Protein AF-A0A7S0Z4I0-F1 (afdb_monomer)

Sequence (315 aa):
AALRAAGGVLHAVDRVLDQRNRSAFVCARPPGHHAGVSGATEGAPSSGFSILNNAMIGALHAIEQKNVHRVAVVDFDVHHGNGTEEIARHWLQQKRTKDDFHRHTSPDLFFTSIHLADDGTSSGINFYPGTGVQDDMMNNIVNVVVPPMWISKGASATANEDMGERVRKKAKRFGEDNQPAPAAAAVKNQTDAPDANFKGGRLEWMKSFRERLIPSLRAFGPELIIVSAGFDAASGDIGNIGVDAKRGVRLQGVNLRPEDFESMTKQIVDVANACDGRVVSVLEGGYGVLKDAELNLGRENFARCVQAHVKALCM

pLDDT: mean 84.59, std 19.35, range [32.25, 98.94]

Secondary structure (DSSP, 8-state):
-HHHHHHHHHHHHHHHHTTS-SEEEE--SS--TT-BTTBSPTT-SS-TT-SS-HHHHHHHHHHTSTT---EEEEE-SSS--HHHHHHHHHHHHS---HHHHHH-SS-SEEEEEEEE-EESTTTS-EESS----S-BGGGTEEEEEE--TTSBBTB---TTHHHHHHHTTTTT---S--PPPPP-----B---S-GGGBS-SHHHHHHHIIIIIHHHHHHH--SEEEEEE--TTBTTBGGGEEEETTTTEEEES--B-HHHHHHHHHHHHHHHHHTT-EEEEEE-----EE-STT--EE-HHHHHHHHHHHHHHT-

Solvent-accessible surface 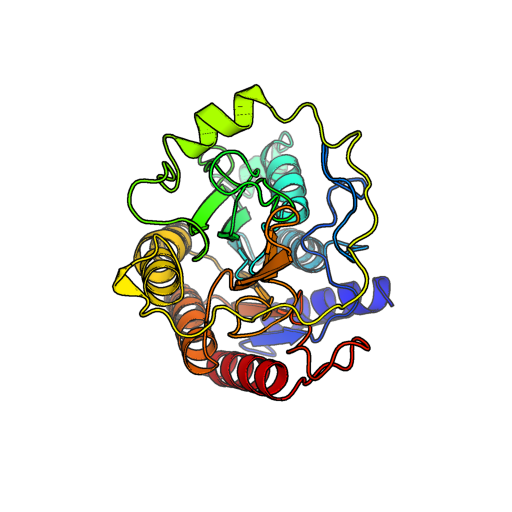area (backbone atoms only — not comparable to full-atom values): 16667 Å² total; per-residue (Å²): 95,50,70,57,25,36,49,47,32,44,52,43,48,54,35,34,73,71,63,76,30,68,45,43,76,36,90,32,51,53,25,11,45,30,11,22,87,86,35,52,39,91,78,43,95,54,21,83,79,19,73,48,32,32,62,55,54,30,45,54,59,46,56,74,36,95,90,43,66,30,36,31,40,43,30,55,18,38,45,43,40,55,5,44,50,49,40,48,45,54,60,67,67,51,84,71,49,76,71,48,49,74,75,43,94,59,82,43,60,36,41,35,33,39,18,42,48,33,76,21,84,74,68,64,28,73,38,65,75,46,53,57,47,53,61,41,72,93,56,41,28,45,42,47,46,35,43,34,34,71,37,47,74,85,55,85,78,51,78,43,73,62,46,42,63,56,51,69,77,55,74,85,60,88,74,86,83,86,69,78,80,75,77,77,61,91,52,58,74,68,78,80,73,68,67,90,58,31,63,21,24,44,67,51,44,57,46,47,45,62,71,48,52,49,53,54,53,52,72,68,52,30,48,33,38,34,29,40,43,18,46,11,33,26,56,63,16,58,72,30,51,42,58,36,77,90,77,54,33,48,31,54,25,38,50,34,49,36,68,50,40,21,52,54,36,37,54,52,48,51,44,22,58,78,47,75,23,29,42,41,36,34,36,43,55,54,69,15,24,69,75,54,82,83,72,45,61,45,46,65,67,40,53,47,27,54,50,30,28,56,57,28,62,72,110

InterPro domains:
  IPR000286 Histone deacetylase HDAC [PR01270] (36-59)
  IPR000286 Histone deacetylase HDAC [PR01270] (70-85)
  IPR000782 FAS1 domain [PS50213] (1-17)
  IPR023696 Ureohydrolase domain superfamily [SSF52768] (1-148)
  IPR023696 Ureohydrolase domain superfamily [SSF52768] (203-313)
  IPR023801 Histone deacetylase domain [PF00850] (1-289)
  IPR037138 Histone deacetylase domain superfamily [G3DSA:3.40.800.20] (1-315)

Organism: NCBI:txid1486918

Nearest PDB structures (foldseek):
  5zmp-assembly1_A  TM=8.816E-01  e=1.411E-16  Picosynechococcus sp. PCC 73109
  5g0i-assembly1_A  TM=8.282E-01  e=1.184E-13  Danio rerio
  8szt-assembly1_C-2  TM=8.273E-01  e=1.420E-13  Acinetobacter baumannii
  6uim-assembly1_A  TM=7.808E-01  e=1.420E-13  Danio rerio
  6wdy-assembly1_A  TM=8.220E-01  e=1.053E-11  Danio rerio

Foldseek 3Di:
DQVVLLVQLQVQLVCCVVVVDQEAERAGPPAALQQAPPAHDPLFPHSQSHDHRSLVSNLVSNCPDLRFQAEEEEEEAQAHSVRNVNNLQVVQPPDQDPVSVVSDPDDRYAYEYEYEADCCPQQVWHQPPNDLQEADVVSNYYYQYFYFQSHFDPRDDDRRDVSVVVCVVPSPDPDDPPDPLDQDDPADEPPPDDSVGGRGADVRSLCSLVPPVLVSLLVSLGQEYEYADAPCLAAQRPSQWTAPSVVRHIYGGYHDALQSLLVSLLSVVVSCVVSVHGYYYRYHHQQAHDPDSPRDHDCPRVVSNVVSNVVSNVD

Mean predicted aligned error: 7.84 Å

Structure (mmCIF, N/CA/C/O backbone):
data_AF-A0A7S0Z4I0-F1
#
_entry.id   AF-A0A7S0Z4I0-F1
#
loop_
_atom_site.group_PDB
_atom_site.id
_atom_site.type_symbol
_atom_site.label_atom_id
_atom_site.label_alt_id
_atom_site.label_comp_id
_atom_site.label_asym_id
_atom_site.label_entity_id
_atom_site.label_seq_id
_atom_site.pdbx_PDB_ins_code
_atom_site.Cartn_x
_atom_site.Cartn_y
_atom_site.Cartn_z
_atom_site.occupancy
_atom_site.B_iso_or_equiv
_atom_site.auth_seq_id
_atom_site.auth_comp_id
_atom_site.auth_asym_id
_atom_site.auth_atom_id
_atom_site.pdbx_PDB_model_num
ATOM 1 N N . ALA A 1 1 ? -11.905 14.237 -10.279 1.00 95.81 1 ALA A N 1
ATOM 2 C CA . ALA A 1 1 ? -11.522 12.814 -10.150 1.00 95.81 1 ALA A CA 1
ATOM 3 C C . ALA A 1 1 ? -11.041 12.498 -8.734 1.00 95.81 1 ALA A C 1
ATOM 5 O O . ALA A 1 1 ? -11.735 11.746 -8.071 1.00 95.81 1 ALA A O 1
ATOM 6 N N . ALA A 1 2 ? -9.970 13.133 -8.234 1.00 97.75 2 ALA A N 1
ATOM 7 C CA . ALA A 1 2 ? -9.417 12.891 -6.888 1.00 97.75 2 ALA A CA 1
ATOM 8 C C . ALA A 1 2 ? -10.461 12.892 -5.751 1.00 97.75 2 ALA A C 1
ATOM 10 O O . ALA A 1 2 ? -10.557 11.919 -5.019 1.00 97.75 2 ALA A O 1
ATOM 11 N N . LEU A 1 3 ? -11.337 13.903 -5.675 1.00 98.38 3 LEU A N 1
ATOM 12 C CA . LEU A 1 3 ? -12.413 13.927 -4.668 1.00 98.38 3 LEU A CA 1
ATOM 13 C C . LEU A 1 3 ? -13.391 12.741 -4.771 1.00 98.38 3 LEU A C 1
ATOM 15 O O . LEU A 1 3 ? -13.923 12.299 -3.761 1.00 98.38 3 LEU A O 1
ATOM 19 N N . ARG A 1 4 ? -13.631 12.205 -5.976 1.00 98.50 4 ARG A N 1
ATOM 20 C CA . ARG A 1 4 ? -14.476 11.011 -6.158 1.00 98.50 4 ARG A CA 1
ATOM 21 C C . ARG A 1 4 ? -13.747 9.731 -5.752 1.00 98.50 4 ARG A C 1
ATOM 23 O O . ARG A 1 4 ? -14.398 8.833 -5.241 1.00 98.50 4 ARG A O 1
ATOM 30 N N . ALA A 1 5 ? -12.433 9.657 -5.973 1.00 98.62 5 ALA A N 1
ATOM 31 C CA . ALA A 1 5 ? -11.605 8.551 -5.498 1.00 98.62 5 ALA A CA 1
ATOM 32 C C . ALA A 1 5 ? -11.650 8.484 -3.963 1.00 98.62 5 ALA A C 1
ATOM 34 O O . ALA A 1 5 ? -12.096 7.479 -3.415 1.00 98.62 5 ALA A O 1
ATOM 35 N N . ALA A 1 6 ? -11.348 9.601 -3.294 1.00 98.62 6 ALA A N 1
ATOM 36 C CA . ALA A 1 6 ? -11.448 9.727 -1.843 1.00 98.62 6 ALA A CA 1
ATOM 37 C C . ALA A 1 6 ? -12.875 9.451 -1.330 1.00 98.62 6 ALA A C 1
ATOM 39 O O . ALA A 1 6 ? -13.061 8.649 -0.421 1.00 98.62 6 ALA A O 1
ATOM 40 N N . GLY A 1 7 ? -13.902 10.035 -1.960 1.00 98.75 7 GLY A N 1
ATOM 41 C CA . GLY A 1 7 ? -15.302 9.793 -1.592 1.00 98.75 7 GLY A CA 1
ATOM 42 C C . GLY A 1 7 ? -15.742 8.332 -1.746 1.00 98.75 7 GLY A C 1
ATOM 43 O O . GLY A 1 7 ? -16.545 7.848 -0.952 1.00 98.75 7 GLY A O 1
ATOM 44 N N . GLY A 1 8 ? -15.194 7.606 -2.726 1.00 98.81 8 GLY A N 1
ATOM 45 C CA . GLY A 1 8 ? -15.406 6.166 -2.874 1.00 98.81 8 GLY A CA 1
ATOM 46 C C . GLY A 1 8 ? -14.822 5.365 -1.709 1.00 98.81 8 GLY A C 1
ATOM 47 O O . GLY A 1 8 ? -15.464 4.427 -1.242 1.00 98.81 8 GLY A O 1
ATOM 48 N N . VAL A 1 9 ? -13.653 5.769 -1.200 1.00 98.81 9 VAL A N 1
ATOM 49 C CA . VAL A 1 9 ? -13.046 5.160 -0.006 1.00 98.81 9 VAL A CA 1
ATOM 50 C C . VAL A 1 9 ? -13.865 5.457 1.244 1.00 98.81 9 VAL A C 1
ATOM 52 O O . VAL A 1 9 ? -14.180 4.521 1.972 1.00 98.81 9 VAL A O 1
ATOM 55 N N . LEU A 1 10 ? -14.287 6.708 1.459 1.00 98.75 10 LEU A N 1
ATOM 56 C CA . LEU A 1 10 ? -15.164 7.068 2.583 1.00 98.75 10 LEU A CA 1
ATOM 57 C C . LEU A 1 10 ? -16.442 6.220 2.584 1.00 98.75 10 LEU A C 1
ATOM 59 O O . LEU A 1 10 ? -16.788 5.600 3.586 1.00 98.75 10 LEU A O 1
ATOM 63 N N . HIS A 1 11 ? -17.093 6.105 1.422 1.00 98.69 11 HIS A N 1
ATOM 64 C CA . HIS A 1 11 ? -18.278 5.267 1.279 1.00 98.69 11 HIS A CA 1
ATOM 65 C C . HIS A 1 11 ? -17.990 3.791 1.583 1.00 98.69 11 HIS A C 1
ATOM 67 O O . HIS A 1 11 ? -18.787 3.139 2.253 1.00 98.69 11 HIS A O 1
ATOM 73 N N . ALA A 1 12 ? -16.869 3.248 1.103 1.00 98.62 12 ALA A N 1
ATOM 74 C CA . ALA A 1 12 ? -16.482 1.867 1.373 1.00 98.62 12 ALA A CA 1
ATOM 75 C C . ALA A 1 12 ? -16.239 1.617 2.868 1.00 98.62 12 ALA A C 1
ATOM 77 O O . ALA A 1 12 ? -16.719 0.610 3.391 1.00 98.62 12 ALA A O 1
ATOM 78 N N . VAL A 1 13 ? -15.567 2.547 3.555 1.00 98.50 13 VAL A N 1
ATOM 79 C CA . VAL A 1 13 ? -15.355 2.506 5.009 1.00 98.50 13 VAL A CA 1
ATOM 80 C C . VAL A 1 13 ? -16.696 2.485 5.741 1.00 98.50 13 VAL A C 1
ATOM 82 O O . VAL A 1 13 ? -16.956 1.542 6.486 1.00 98.50 13 VAL A O 1
ATOM 85 N N . ASP A 1 14 ? -17.604 3.420 5.452 1.00 97.69 14 ASP A N 1
ATOM 86 C CA . ASP A 1 14 ? -18.943 3.434 6.063 1.00 97.69 14 ASP A CA 1
ATOM 87 C C . ASP A 1 14 ? -19.687 2.110 5.840 1.00 97.69 14 ASP A C 1
ATOM 89 O O . ASP A 1 14 ? -20.400 1.610 6.711 1.00 97.69 14 ASP A O 1
ATOM 93 N N . ARG A 1 15 ? -19.542 1.510 4.651 1.00 97.88 15 ARG A N 1
ATOM 94 C CA . ARG A 1 15 ? -20.215 0.252 4.310 1.00 97.88 15 ARG A CA 1
ATOM 95 C C . ARG A 1 15 ? -19.698 -0.942 5.088 1.00 97.88 15 ARG A C 1
ATOM 97 O O . ARG A 1 15 ? -20.527 -1.757 5.509 1.00 97.88 15 ARG A O 1
ATOM 104 N N . VAL A 1 16 ? -18.390 -1.035 5.303 1.00 97.12 16 VAL A N 1
ATOM 105 C CA . VAL A 1 16 ? -17.826 -2.131 6.092 1.00 97.12 16 VAL A CA 1
ATOM 106 C C . VAL A 1 16 ? -18.037 -1.939 7.595 1.00 97.12 16 VAL A C 1
ATOM 108 O O . VAL A 1 16 ? -18.323 -2.916 8.287 1.00 97.12 16 VAL A O 1
ATOM 111 N N . LEU A 1 17 ? -17.982 -0.698 8.095 1.00 95.44 17 LEU A N 1
ATOM 112 C CA . LEU A 1 17 ? -18.181 -0.397 9.517 1.00 95.44 17 LEU A CA 1
ATOM 113 C C . LEU A 1 17 ? -19.644 -0.539 9.954 1.00 95.44 17 LEU A C 1
ATOM 115 O O . LEU A 1 17 ? -19.905 -1.074 11.029 1.00 95.44 17 LEU A O 1
ATOM 119 N N . ASP A 1 18 ? -20.599 -0.189 9.087 1.00 95.12 18 ASP A N 1
ATOM 120 C CA . ASP A 1 18 ? -22.029 -0.482 9.287 1.00 95.12 18 ASP A CA 1
ATOM 121 C C . ASP A 1 18 ? -22.371 -1.973 9.083 1.00 95.12 18 ASP A C 1
ATOM 123 O O . ASP A 1 18 ? -23.546 -2.341 9.044 1.00 95.12 18 ASP A O 1
ATOM 127 N N . GLN A 1 19 ? -21.372 -2.837 8.870 1.00 93.00 19 GLN A N 1
ATOM 128 C CA . GLN A 1 19 ? -21.538 -4.276 8.644 1.00 93.00 19 GLN A CA 1
ATOM 129 C C . GLN A 1 19 ? -22.428 -4.632 7.439 1.00 93.00 19 GLN A C 1
ATOM 131 O O . GLN A 1 19 ? -22.948 -5.744 7.350 1.00 93.00 19 GLN A O 1
ATOM 136 N N . ARG A 1 20 ? -22.587 -3.718 6.471 1.00 96.00 20 ARG A N 1
ATOM 137 C CA . ARG A 1 20 ? -23.317 -4.009 5.220 1.00 96.00 20 ARG A CA 1
ATOM 138 C C . ARG A 1 20 ? -22.465 -4.813 4.242 1.00 96.00 20 ARG A C 1
ATOM 140 O O . ARG A 1 20 ? -23.003 -5.482 3.365 1.00 96.00 20 ARG A O 1
ATOM 147 N N . ASN A 1 21 ? -21.145 -4.762 4.408 1.00 96.00 21 ASN A N 1
ATOM 148 C CA . ASN A 1 21 ? -20.170 -5.516 3.635 1.00 96.00 21 ASN A CA 1
ATOM 149 C C . ASN A 1 21 ? -19.059 -6.038 4.559 1.00 96.00 21 ASN A C 1
ATOM 151 O O . ASN A 1 21 ? -18.668 -5.363 5.508 1.00 96.00 21 ASN A O 1
ATOM 155 N N . ARG A 1 22 ? -18.524 -7.233 4.274 1.00 93.88 22 ARG A N 1
ATOM 156 C CA . ARG A 1 22 ? -17.342 -7.766 4.980 1.00 93.88 22 ARG A CA 1
ATOM 157 C C . ARG A 1 22 ? -16.061 -7.062 4.530 1.00 93.88 22 ARG A C 1
ATOM 159 O O . ARG A 1 22 ? -15.198 -6.750 5.347 1.00 93.88 22 ARG A O 1
ATOM 166 N N . SER A 1 23 ? -15.970 -6.819 3.228 1.00 97.75 23 SER A N 1
ATOM 167 C CA . SER A 1 23 ? -14.849 -6.171 2.565 1.00 97.75 23 SER A CA 1
ATOM 168 C C . SER A 1 23 ? -15.331 -5.314 1.391 1.00 97.75 23 SER A C 1
ATOM 170 O O . SER A 1 23 ? -16.465 -5.462 0.923 1.00 97.75 23 SER A O 1
ATOM 172 N N . ALA A 1 24 ? -14.479 -4.408 0.917 1.00 98.44 24 ALA A N 1
ATOM 173 C CA . ALA A 1 24 ? -14.729 -3.595 -0.269 1.00 98.44 24 ALA A CA 1
ATOM 174 C C . ALA A 1 24 ? -13.443 -3.402 -1.082 1.00 98.44 24 ALA A C 1
ATOM 176 O O . ALA A 1 24 ? -12.363 -3.280 -0.512 1.00 98.44 24 ALA A O 1
ATOM 177 N N . PHE A 1 25 ? -13.568 -3.331 -2.409 1.00 98.69 25 PHE A N 1
ATOM 178 C CA . PHE A 1 25 ? -12.494 -2.909 -3.310 1.00 98.69 25 PHE A CA 1
ATOM 179 C C . PHE A 1 25 ? -12.911 -1.626 -4.027 1.00 98.69 25 PHE A C 1
ATOM 181 O O . PHE A 1 25 ? -13.929 -1.592 -4.721 1.00 98.69 25 PHE A O 1
ATOM 188 N N . VAL A 1 26 ? -12.120 -0.570 -3.865 1.00 98.75 26 VAL A N 1
ATOM 189 C CA . VAL A 1 26 ? -12.335 0.731 -4.490 1.00 98.75 26 VAL A CA 1
ATOM 190 C C . VAL A 1 26 ? -11.346 0.875 -5.638 1.00 98.75 26 VAL A C 1
ATOM 192 O O . VAL A 1 26 ? -10.152 1.075 -5.430 1.00 98.75 26 VAL A O 1
ATOM 195 N N . CYS A 1 27 ? -11.853 0.810 -6.870 1.00 97.62 27 CYS A N 1
ATOM 196 C CA . CYS A 1 27 ? -11.078 1.079 -8.082 1.00 97.62 27 CYS A CA 1
ATOM 197 C C . CYS A 1 27 ? -10.832 2.596 -8.229 1.00 97.62 27 CYS A C 1
ATOM 199 O O . CYS A 1 27 ? -11.443 3.281 -9.053 1.00 97.62 27 CYS A O 1
ATOM 201 N N . ALA A 1 28 ? -10.000 3.139 -7.340 1.00 97.00 28 ALA A N 1
ATOM 202 C CA . ALA A 1 28 ? -9.692 4.554 -7.216 1.00 97.00 28 ALA A CA 1
ATOM 203 C C . ALA A 1 28 ? -8.691 5.007 -8.287 1.00 97.00 28 ALA A C 1
ATOM 205 O O . ALA A 1 28 ? -7.672 4.366 -8.514 1.00 97.00 28 ALA A O 1
ATOM 206 N N . ARG A 1 29 ? -8.974 6.141 -8.942 1.00 97.62 29 ARG A N 1
ATOM 207 C CA . ARG A 1 29 ? -8.003 6.899 -9.750 1.00 97.62 29 ARG A CA 1
ATOM 208 C C . ARG A 1 29 ? -8.297 8.403 -9.650 1.00 97.62 29 ARG A C 1
ATOM 210 O O . ARG A 1 29 ? -9.463 8.792 -9.802 1.00 97.62 29 ARG A O 1
ATOM 217 N N . PRO A 1 30 ? -7.289 9.281 -9.481 1.00 98.12 30 PRO A N 1
ATOM 218 C CA . PRO A 1 30 ? -5.851 8.996 -9.319 1.00 98.12 30 PRO A CA 1
ATOM 219 C C . PRO A 1 30 ? -5.509 8.225 -8.023 1.00 98.12 30 PRO A C 1
ATOM 221 O O . PRO A 1 30 ? -6.359 8.203 -7.125 1.00 98.12 30 PRO A O 1
ATOM 224 N N . PRO A 1 31 ? -4.308 7.606 -7.945 1.00 98.44 31 PRO A N 1
ATOM 225 C CA . PRO A 1 31 ? -3.788 6.967 -6.728 1.00 98.44 31 PRO A CA 1
ATOM 226 C C . PRO A 1 31 ? -3.534 8.001 -5.615 1.00 98.44 31 PRO A C 1
ATOM 228 O O . PRO A 1 31 ? -3.794 9.200 -5.798 1.00 98.44 31 PRO A O 1
ATOM 231 N N . GLY A 1 32 ? -3.072 7.546 -4.451 1.00 98.38 32 GLY A N 1
ATOM 232 C CA . GLY A 1 32 ? -2.925 8.373 -3.261 1.00 98.38 32 GLY A CA 1
ATOM 233 C C . GLY A 1 32 ? -1.679 8.167 -2.404 1.00 98.38 32 GLY A C 1
ATOM 234 O O . GLY A 1 32 ? -1.291 9.125 -1.735 1.00 98.38 32 GLY A O 1
ATOM 235 N N . HIS A 1 33 ? -1.041 6.996 -2.393 1.00 98.62 33 HIS A N 1
ATOM 236 C CA . HIS A 1 33 ? -0.069 6.655 -1.336 1.00 98.62 33 HIS A CA 1
ATOM 237 C C . HIS A 1 33 ? 1.225 7.509 -1.303 1.00 98.62 33 HIS A C 1
ATOM 239 O O . HIS A 1 33 ? 1.932 7.539 -0.294 1.00 98.62 33 HIS A O 1
ATOM 245 N N . HIS A 1 34 ? 1.500 8.282 -2.358 1.00 98.44 34 HIS A N 1
ATOM 246 C CA . HIS A 1 34 ? 2.619 9.231 -2.431 1.00 98.44 34 HIS A CA 1
ATOM 247 C C . HIS A 1 34 ? 2.242 10.678 -2.060 1.00 98.44 34 HIS A C 1
ATOM 249 O O . HIS A 1 34 ? 3.118 11.540 -1.961 1.00 98.44 34 HIS A O 1
ATOM 255 N N . ALA A 1 35 ? 0.951 10.980 -1.879 1.00 98.38 35 ALA A N 1
ATOM 256 C CA . ALA A 1 35 ? 0.504 12.288 -1.411 1.00 98.38 35 ALA A CA 1
ATOM 257 C C . ALA A 1 35 ? 0.690 12.372 0.112 1.00 98.38 35 ALA A C 1
ATOM 259 O O . ALA A 1 35 ? 0.068 11.624 0.865 1.00 98.38 35 ALA A O 1
ATOM 260 N N . GLY A 1 36 ? 1.585 13.254 0.543 1.00 97.50 36 GLY A N 1
ATOM 261 C CA . GLY A 1 36 ? 1.854 13.591 1.934 1.00 97.50 36 GLY A CA 1
ATOM 262 C C . GLY A 1 36 ? 0.916 14.666 2.483 1.00 97.50 36 GLY A C 1
ATOM 263 O O . GLY A 1 36 ? -0.073 15.043 1.849 1.00 97.50 36 GLY A O 1
ATOM 264 N N . VAL A 1 37 ? 1.245 15.200 3.661 1.00 95.44 37 VAL A N 1
ATOM 265 C CA . VAL A 1 37 ? 0.387 16.136 4.418 1.00 95.44 37 VAL A CA 1
ATOM 266 C C . VAL A 1 37 ? 0.102 17.416 3.625 1.00 95.44 37 VAL A C 1
ATOM 268 O O . VAL A 1 37 ? -0.993 17.969 3.696 1.00 95.44 37 VAL A O 1
ATOM 271 N N . SER A 1 38 ? 1.091 17.893 2.865 1.00 94.38 38 SER A N 1
ATOM 272 C CA . SER A 1 38 ? 1.015 19.136 2.080 1.00 94.38 38 SER A CA 1
ATOM 273 C C . SER A 1 38 ? 1.348 18.935 0.594 1.00 94.38 38 SER A C 1
ATOM 275 O O . SER A 1 38 ? 1.777 19.874 -0.075 1.00 94.38 38 SER A O 1
ATOM 277 N N . GLY A 1 39 ? 1.149 17.724 0.058 1.00 93.44 39 GLY A N 1
ATOM 278 C CA . GLY A 1 39 ? 1.451 17.392 -1.340 1.00 93.44 39 GLY A CA 1
ATOM 279 C C . GLY A 1 39 ? 2.633 16.433 -1.480 1.00 93.44 39 GLY A C 1
ATOM 280 O O . GLY A 1 39 ? 2.573 15.316 -0.982 1.00 93.44 39 GLY A O 1
ATOM 281 N N . ALA A 1 40 ? 3.685 16.808 -2.212 1.00 94.06 40 ALA A N 1
ATOM 282 C CA . ALA A 1 40 ? 4.894 15.982 -2.297 1.00 94.06 40 ALA A CA 1
ATOM 283 C C . ALA A 1 40 ? 5.639 15.996 -0.954 1.00 94.06 40 ALA A C 1
ATOM 285 O O . ALA A 1 40 ? 5.784 17.058 -0.349 1.00 94.06 40 ALA A O 1
ATOM 286 N N . THR A 1 41 ? 6.107 14.833 -0.499 1.00 94.25 41 THR A N 1
ATOM 287 C CA . THR A 1 41 ? 6.884 14.727 0.746 1.00 94.25 41 THR A CA 1
ATOM 288 C C . THR A 1 41 ? 8.253 15.385 0.598 1.00 94.25 41 THR A C 1
ATOM 290 O O . THR A 1 41 ? 8.770 15.528 -0.516 1.00 94.25 41 THR A O 1
ATOM 293 N N . GLU A 1 42 ? 8.892 15.714 1.720 1.00 87.94 42 GLU A N 1
ATOM 294 C CA . GLU A 1 42 ? 10.245 16.275 1.713 1.00 87.94 42 GLU A CA 1
ATOM 295 C C . GLU A 1 42 ? 11.224 15.396 0.908 1.00 87.94 42 GLU A C 1
ATOM 297 O O . GLU A 1 42 ? 11.271 14.174 1.053 1.00 87.94 42 GLU A O 1
ATOM 302 N N . GLY A 1 43 ? 11.992 16.027 0.016 1.00 83.06 43 GLY A N 1
ATOM 303 C CA . GLY A 1 43 ? 12.999 15.361 -0.815 1.00 83.06 43 GLY A CA 1
ATOM 304 C C . GLY A 1 43 ? 12.464 14.588 -2.027 1.00 83.06 43 GLY A C 1
ATOM 305 O O . GLY A 1 43 ? 13.266 14.218 -2.882 1.00 83.06 43 GLY A O 1
ATOM 306 N N . ALA A 1 44 ? 11.149 14.379 -2.160 1.00 86.94 44 ALA A N 1
ATOM 307 C CA . ALA A 1 44 ? 10.579 13.705 -3.324 1.00 86.94 44 ALA A CA 1
ATOM 308 C C . ALA A 1 44 ? 10.405 14.682 -4.509 1.00 86.94 44 ALA A C 1
ATOM 310 O O . ALA A 1 44 ? 9.861 15.773 -4.335 1.00 86.94 44 ALA A O 1
ATOM 311 N N . PRO A 1 45 ? 10.795 14.308 -5.745 1.00 85.44 45 PRO A N 1
ATOM 312 C CA . PRO A 1 45 ? 10.668 15.186 -6.916 1.00 85.44 45 PRO A CA 1
ATOM 313 C C . PRO A 1 45 ? 9.219 15.383 -7.396 1.00 85.44 45 PRO A C 1
ATOM 315 O O . PRO A 1 45 ? 8.944 16.261 -8.210 1.00 85.44 45 PRO A O 1
ATOM 318 N N . SER A 1 46 ? 8.292 14.536 -6.946 1.00 92.00 46 SER A N 1
ATOM 319 C CA . SER A 1 46 ? 6.862 14.593 -7.262 1.00 92.00 46 SER A CA 1
ATOM 320 C C . SER A 1 46 ? 6.065 13.781 -6.236 1.00 92.00 46 SER A C 1
ATOM 322 O O . SER A 1 46 ? 6.661 13.119 -5.386 1.00 92.00 46 SER A O 1
ATOM 324 N N . SER A 1 47 ? 4.736 13.767 -6.369 1.00 92.50 47 SER A N 1
ATOM 325 C CA . SER A 1 47 ? 3.828 12.880 -5.625 1.00 92.50 47 SER A CA 1
ATOM 326 C C . SER A 1 47 ? 3.451 11.609 -6.402 1.00 92.50 47 SER A C 1
ATOM 328 O O . SER A 1 47 ? 2.372 11.084 -6.171 1.00 92.50 47 SER A O 1
ATOM 330 N N . GLY A 1 48 ? 4.237 11.145 -7.384 1.00 91.00 48 GLY A N 1
ATOM 331 C CA . GLY A 1 48 ? 4.009 9.842 -8.041 1.00 91.00 48 GLY A CA 1
ATOM 332 C C . GLY A 1 48 ? 2.571 9.628 -8.543 1.00 91.00 48 GLY A C 1
ATOM 333 O O . GLY A 1 48 ? 1.906 8.669 -8.171 1.00 91.00 48 GLY A O 1
ATOM 334 N N . PHE A 1 49 ? 2.039 10.586 -9.312 1.00 96.31 49 PHE A N 1
ATOM 335 C CA . PHE A 1 49 ? 0.641 10.635 -9.795 1.00 96.31 49 PHE A CA 1
ATOM 336 C C . PHE A 1 49 ? -0.454 10.793 -8.722 1.00 96.31 49 PHE A C 1
ATOM 338 O O . PHE A 1 49 ? -1.626 10.960 -9.075 1.00 96.31 49 PHE A O 1
ATOM 345 N N . SER A 1 50 ? -0.094 10.779 -7.440 1.00 97.94 50 SER A N 1
ATOM 346 C CA . SER A 1 50 ? -1.012 10.944 -6.317 1.00 97.94 50 SER A CA 1
ATOM 347 C C . SER A 1 50 ? -1.382 12.409 -6.105 1.00 97.94 50 SER A C 1
ATOM 349 O O . SER A 1 50 ? -0.538 13.299 -6.204 1.00 97.94 50 SER A O 1
ATOM 351 N N . ILE A 1 51 ? -2.660 12.661 -5.803 1.00 97.12 51 ILE A N 1
ATOM 352 C CA . ILE A 1 51 ? -3.181 14.015 -5.523 1.00 97.12 51 ILE A CA 1
ATOM 353 C C . ILE A 1 51 ? -3.699 14.118 -4.088 1.00 97.12 51 ILE A C 1
ATOM 355 O O . ILE A 1 51 ? -3.394 15.078 -3.390 1.00 97.12 51 ILE A O 1
ATOM 359 N N . LEU A 1 52 ? -4.491 13.136 -3.654 1.00 98.25 52 LEU A N 1
ATOM 360 C CA . LEU A 1 52 ? -5.002 13.011 -2.290 1.00 98.25 52 LEU A CA 1
ATOM 361 C C . LEU A 1 52 ? -4.672 11.610 -1.791 1.00 98.25 52 LEU A C 1
ATOM 363 O O . LEU A 1 52 ? -4.807 10.657 -2.557 1.00 98.25 52 LEU A O 1
ATOM 367 N N . ASN A 1 53 ? -4.297 11.474 -0.522 1.00 98.69 53 ASN A N 1
ATOM 368 C CA . ASN A 1 53 ? -4.000 10.169 0.052 1.00 98.69 53 ASN A CA 1
ATOM 369 C C . ASN A 1 53 ? -5.293 9.411 0.376 1.00 98.69 53 ASN A C 1
ATOM 371 O O . ASN A 1 53 ? -5.852 9.542 1.463 1.00 98.69 53 ASN A O 1
ATOM 375 N N . ASN A 1 54 ? -5.802 8.659 -0.602 1.00 98.81 54 ASN A N 1
ATOM 376 C CA . ASN A 1 54 ? -7.082 7.958 -0.496 1.00 98.81 54 ASN A CA 1
ATOM 377 C C . ASN A 1 54 ? -7.115 6.995 0.706 1.00 98.81 54 ASN A C 1
ATOM 379 O O . ASN A 1 54 ? -8.106 6.973 1.436 1.00 98.81 54 ASN A O 1
ATOM 383 N N . ALA A 1 55 ? -6.033 6.239 0.927 1.00 98.75 55 ALA A N 1
ATOM 384 C CA . ALA A 1 55 ? -5.927 5.286 2.028 1.00 98.75 55 ALA A CA 1
ATOM 385 C C . ALA A 1 55 ? -5.961 5.983 3.396 1.00 98.75 55 ALA A C 1
ATOM 387 O O . ALA A 1 55 ? -6.770 5.612 4.246 1.00 98.75 55 ALA A O 1
ATOM 388 N N . MET A 1 56 ? -5.166 7.042 3.589 1.00 98.50 56 MET A N 1
ATOM 389 C CA . MET A 1 56 ? -5.163 7.794 4.849 1.00 98.50 56 MET A CA 1
ATOM 390 C C . MET A 1 56 ? -6.457 8.565 5.089 1.00 98.50 56 MET A C 1
ATOM 392 O O . MET A 1 56 ? -6.915 8.618 6.224 1.00 98.50 56 MET A O 1
ATOM 396 N N . ILE A 1 57 ? -7.096 9.109 4.048 1.00 98.62 57 ILE A N 1
ATOM 397 C CA . ILE A 1 57 ? -8.428 9.719 4.182 1.00 98.62 57 ILE A CA 1
ATOM 398 C C . ILE A 1 57 ? -9.429 8.692 4.724 1.00 98.62 57 ILE A C 1
ATOM 400 O O . ILE A 1 57 ? -10.170 8.996 5.655 1.00 98.62 57 ILE A O 1
ATOM 404 N N . GLY A 1 58 ? -9.428 7.469 4.184 1.00 98.56 58 GLY A N 1
ATOM 405 C CA . GLY A 1 58 ? -10.260 6.384 4.702 1.00 98.56 58 GLY A CA 1
ATOM 406 C C . GLY A 1 58 ? -9.905 5.989 6.136 1.00 98.56 58 GLY A C 1
ATOM 407 O O . GLY A 1 58 ? -10.801 5.764 6.948 1.00 98.56 58 GLY A O 1
ATOM 408 N N . ALA A 1 59 ? -8.609 5.919 6.455 1.00 98.19 59 ALA A N 1
ATOM 409 C CA . ALA A 1 59 ? -8.136 5.470 7.760 1.00 98.19 59 ALA A CA 1
ATOM 410 C C . ALA A 1 59 ? -8.521 6.461 8.858 1.00 98.19 59 ALA A C 1
ATOM 412 O O . ALA A 1 59 ? -9.099 6.069 9.867 1.00 98.19 59 ALA A O 1
ATOM 413 N N . LEU A 1 60 ? -8.261 7.749 8.634 1.00 95.88 60 LEU A N 1
ATOM 414 C CA . LEU A 1 60 ? -8.579 8.802 9.593 1.00 95.88 60 LEU A CA 1
ATOM 415 C C . LEU A 1 60 ? -10.096 8.986 9.742 1.00 95.88 60 LEU A C 1
ATOM 417 O O . LEU A 1 60 ? -10.579 9.110 10.863 1.00 95.88 60 LEU A O 1
ATOM 421 N N . HIS A 1 61 ? -10.864 8.878 8.650 1.00 96.81 61 HIS A N 1
ATOM 422 C CA . HIS A 1 61 ? -12.332 8.858 8.720 1.00 96.81 61 HIS A CA 1
ATOM 423 C C . HIS A 1 61 ? -12.868 7.707 9.580 1.00 96.81 61 HIS A C 1
ATOM 425 O O . HIS A 1 61 ? -13.841 7.889 10.310 1.00 96.81 61 HIS A O 1
ATOM 431 N N . ALA A 1 62 ? -12.240 6.527 9.515 1.00 95.88 62 ALA A N 1
ATOM 432 C CA . ALA 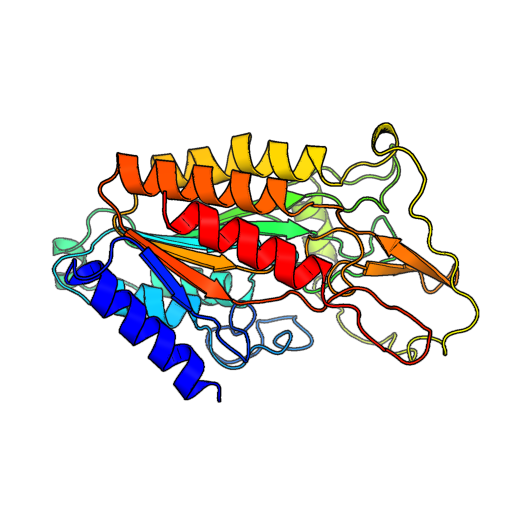A 1 62 ? -12.598 5.388 10.356 1.00 95.88 62 ALA A CA 1
ATOM 433 C C . ALA A 1 62 ? -12.240 5.612 11.833 1.00 95.88 62 ALA A C 1
ATOM 435 O O . ALA A 1 62 ? -13.047 5.286 12.699 1.00 95.88 62 ALA A O 1
ATOM 436 N N . ILE A 1 63 ? -11.061 6.176 12.122 1.00 91.69 63 ILE A N 1
ATOM 437 C CA . ILE A 1 63 ? -10.607 6.464 13.496 1.00 91.69 63 ILE A CA 1
ATOM 438 C C . ILE A 1 63 ? -11.515 7.497 14.181 1.00 91.69 63 ILE A C 1
ATOM 440 O O . ILE A 1 63 ? -11.758 7.414 15.383 1.00 91.69 63 ILE A O 1
ATOM 444 N N . GLU A 1 64 ? -12.075 8.447 13.429 1.00 88.69 64 GLU A N 1
ATOM 445 C CA . GLU A 1 64 ? -13.046 9.407 13.967 1.00 88.69 64 GLU A CA 1
ATOM 446 C C . GLU A 1 64 ? -14.391 8.760 14.370 1.00 88.69 64 GLU A C 1
ATOM 448 O O . GLU A 1 64 ? -15.182 9.375 15.098 1.00 88.69 64 GLU A O 1
ATOM 453 N N . GLN A 1 65 ? -14.659 7.514 13.957 1.00 85.94 65 GLN A N 1
ATOM 454 C CA . GLN A 1 65 ? -15.862 6.779 14.352 1.00 85.94 65 GLN A CA 1
ATOM 455 C C . GLN A 1 65 ? -15.735 6.195 15.764 1.00 85.94 65 GLN A C 1
ATOM 457 O O . GLN A 1 65 ? -14.686 5.741 16.207 1.00 85.94 65 GLN A O 1
ATOM 462 N N . LYS A 1 66 ? -16.852 6.136 16.496 1.00 75.06 66 LYS A N 1
ATOM 463 C CA . LYS A 1 66 ? -16.854 5.691 17.905 1.00 75.06 66 LYS A CA 1
ATOM 464 C C . LYS A 1 66 ? -16.627 4.187 18.102 1.00 75.06 66 LYS A C 1
ATOM 466 O O . LYS A 1 66 ? -16.379 3.776 19.230 1.00 75.06 66 LYS A O 1
ATOM 471 N N . ASN A 1 67 ? -16.792 3.376 17.060 1.00 82.94 67 ASN A N 1
ATOM 472 C CA . ASN A 1 67 ? -16.805 1.910 17.119 1.00 82.94 67 ASN A CA 1
ATOM 473 C C . ASN A 1 67 ? -15.550 1.252 16.523 1.00 82.94 67 ASN A C 1
ATOM 475 O O . ASN A 1 67 ? -15.531 0.031 16.382 1.00 82.94 67 ASN A O 1
ATOM 479 N N . VAL A 1 68 ? -14.536 2.039 16.160 1.00 89.44 68 VAL A N 1
ATOM 480 C CA . VAL A 1 68 ? -13.250 1.552 15.652 1.00 89.44 68 VAL A CA 1
ATOM 481 C C . VAL A 1 68 ? -12.139 2.269 16.401 1.00 89.44 68 VAL A C 1
ATOM 483 O O . VAL A 1 68 ? -12.189 3.477 16.612 1.00 89.44 68 VAL A O 1
ATOM 486 N N . HIS A 1 69 ? -11.143 1.517 16.843 1.00 89.12 69 HIS A N 1
ATOM 487 C CA . HIS A 1 69 ? -10.048 2.009 17.670 1.00 89.12 69 HIS A CA 1
ATOM 488 C C . HIS A 1 69 ? -8.678 1.628 17.121 1.00 89.12 69 HIS A C 1
ATOM 490 O O . HIS A 1 69 ? -7.702 2.276 17.478 1.00 89.12 69 HIS A O 1
ATOM 496 N N . ARG A 1 70 ? -8.581 0.582 16.291 1.00 93.81 70 ARG A N 1
ATOM 497 C CA . ARG A 1 70 ? -7.318 0.142 15.682 1.00 93.81 70 ARG A CA 1
ATOM 498 C C . ARG A 1 70 ? -7.472 -0.037 14.178 1.00 93.81 70 ARG A C 1
ATOM 500 O O . ARG A 1 70 ? -8.049 -1.022 13.716 1.00 93.81 70 ARG A O 1
ATOM 507 N N . VAL A 1 71 ? -6.919 0.900 13.415 1.00 97.62 71 VAL A N 1
ATOM 508 C CA . VAL A 1 71 ? -6.905 0.892 11.950 1.00 97.62 71 VAL A CA 1
ATOM 509 C C . VAL A 1 71 ? -5.490 0.628 11.450 1.00 97.62 71 VAL A C 1
ATOM 511 O O . VAL A 1 71 ? -4.540 1.292 11.852 1.00 97.62 71 VAL A O 1
ATOM 514 N N . ALA A 1 72 ? -5.333 -0.353 10.568 1.00 98.69 72 ALA A N 1
ATOM 515 C CA . ALA A 1 72 ? -4.071 -0.628 9.894 1.00 98.69 72 ALA A CA 1
ATOM 516 C C . ALA A 1 72 ? -4.131 -0.169 8.438 1.00 98.69 72 ALA A C 1
ATOM 518 O O . ALA A 1 72 ? -5.117 -0.436 7.756 1.00 98.69 72 ALA A O 1
ATOM 519 N N . VAL A 1 73 ? -3.061 0.448 7.944 1.00 98.88 73 VAL A N 1
ATOM 520 C CA . VAL A 1 73 ? -2.830 0.693 6.520 1.00 98.88 73 VAL A CA 1
ATOM 521 C C . VAL A 1 73 ? -1.706 -0.225 6.048 1.00 98.88 73 VAL A C 1
ATOM 523 O O . VAL A 1 73 ? -0.588 -0.162 6.558 1.00 98.88 73 VAL A O 1
ATOM 526 N N . VAL A 1 74 ? -2.019 -1.109 5.103 1.00 98.94 74 VAL A N 1
ATOM 527 C CA . VAL A 1 74 ? -1.097 -2.097 4.533 1.00 98.94 74 VAL A CA 1
ATOM 528 C C . VAL A 1 74 ? -0.855 -1.753 3.073 1.00 98.94 74 VAL A C 1
ATOM 530 O O . VAL A 1 74 ? -1.775 -1.820 2.264 1.00 98.94 74 VAL A O 1
ATOM 533 N N . ASP A 1 75 ? 0.376 -1.411 2.729 1.00 98.94 75 ASP A N 1
ATOM 534 C CA . ASP A 1 75 ? 0.777 -1.051 1.375 1.00 98.94 75 ASP A CA 1
ATOM 535 C C . ASP A 1 75 ? 1.618 -2.165 0.746 1.00 98.94 75 ASP A C 1
ATOM 537 O O . ASP A 1 75 ? 2.644 -2.572 1.299 1.00 98.94 75 ASP A O 1
ATOM 541 N N . PHE A 1 76 ? 1.145 -2.691 -0.385 1.00 98.75 76 PHE A N 1
ATOM 542 C CA . PHE A 1 76 ? 1.867 -3.683 -1.184 1.00 98.75 76 PHE A CA 1
ATOM 543 C C . PHE A 1 76 ? 2.142 -3.215 -2.622 1.00 98.75 76 PHE A C 1
ATOM 545 O O . PHE A 1 76 ? 2.529 -4.036 -3.459 1.00 98.75 76 PHE A O 1
ATOM 552 N N . ASP A 1 77 ? 1.958 -1.919 -2.906 1.00 98.75 77 ASP A N 1
ATOM 553 C CA . ASP A 1 77 ? 2.511 -1.282 -4.103 1.00 98.75 77 ASP A CA 1
ATOM 554 C C . ASP A 1 77 ? 4.040 -1.432 -4.118 1.00 98.75 77 ASP A C 1
ATOM 556 O O . ASP A 1 77 ? 4.689 -1.485 -3.072 1.00 98.75 77 ASP A O 1
ATOM 560 N N . VAL A 1 78 ? 4.643 -1.555 -5.303 1.00 98.00 78 VAL A N 1
ATOM 561 C CA . VAL A 1 78 ? 6.094 -1.766 -5.390 1.00 98.00 78 VAL A CA 1
ATOM 562 C C . VAL A 1 78 ? 6.893 -0.557 -4.901 1.00 98.00 78 VAL A C 1
ATOM 564 O O . VAL A 1 78 ? 8.058 -0.708 -4.518 1.00 98.00 78 VAL A O 1
ATOM 567 N N . HIS A 1 79 ? 6.290 0.630 -4.923 1.00 97.44 79 HIS A N 1
ATOM 568 C CA . HIS A 1 79 ? 6.887 1.864 -4.447 1.00 97.44 79 HIS A CA 1
ATOM 569 C C . HIS A 1 79 ? 6.538 2.096 -2.981 1.00 97.44 79 HIS A C 1
ATOM 571 O O . HIS A 1 79 ? 5.439 1.805 -2.517 1.00 97.44 79 HIS A O 1
ATOM 577 N N . HIS A 1 80 ? 7.466 2.701 -2.244 1.00 97.62 80 HIS A N 1
ATOM 578 C CA . HIS A 1 80 ? 7.179 3.109 -0.878 1.00 97.62 80 HIS A CA 1
ATOM 579 C C . HIS A 1 80 ? 6.041 4.142 -0.847 1.00 97.62 80 HIS A C 1
ATOM 581 O O . HIS A 1 80 ? 6.162 5.207 -1.460 1.00 97.62 80 HIS A O 1
ATOM 587 N N . GLY A 1 81 ? 4.994 3.873 -0.063 1.00 98.31 81 GLY A N 1
ATOM 588 C CA . GLY A 1 81 ? 3.935 4.822 0.288 1.00 98.31 81 GLY A CA 1
ATOM 589 C C . GLY A 1 81 ? 4.417 5.954 1.202 1.00 98.31 81 GLY A C 1
ATOM 590 O O . GLY A 1 81 ? 3.901 6.142 2.301 1.00 98.31 81 GLY A O 1
ATOM 591 N N . ASN A 1 82 ? 5.411 6.724 0.760 1.00 98.00 82 ASN A N 1
ATOM 592 C CA . ASN A 1 82 ? 6.054 7.803 1.515 1.00 98.00 82 ASN A CA 1
ATOM 593 C C . ASN A 1 82 ? 5.076 8.881 1.994 1.00 98.00 82 ASN A C 1
ATOM 595 O O . ASN A 1 82 ? 5.264 9.433 3.075 1.00 98.00 82 ASN A O 1
ATOM 599 N N . GLY A 1 83 ? 4.035 9.180 1.213 1.00 98.44 83 GLY A N 1
ATOM 600 C CA . GLY A 1 83 ? 2.993 10.121 1.619 1.00 98.44 83 GLY A CA 1
ATOM 601 C C . GLY A 1 83 ? 2.131 9.560 2.747 1.00 98.44 83 GLY A C 1
ATOM 602 O O . GLY A 1 83 ? 1.867 10.248 3.732 1.00 98.44 83 GLY A O 1
ATOM 603 N N . THR A 1 84 ? 1.746 8.287 2.634 1.00 98.62 84 THR A N 1
ATOM 604 C CA . THR A 1 84 ? 1.023 7.554 3.683 1.00 98.62 84 THR A CA 1
ATOM 605 C C . THR A 1 84 ? 1.834 7.517 4.972 1.00 98.62 84 THR A C 1
ATOM 607 O O . THR A 1 84 ? 1.301 7.823 6.037 1.00 98.62 84 THR A O 1
ATOM 610 N N . GLU A 1 85 ? 3.131 7.228 4.874 1.00 98.31 85 GLU A N 1
ATOM 611 C CA . GLU A 1 85 ? 4.034 7.227 6.019 1.00 98.31 85 GLU A CA 1
ATOM 612 C C . GLU A 1 85 ? 4.150 8.612 6.673 1.00 98.31 85 GLU A C 1
ATOM 614 O O . GLU A 1 85 ? 4.035 8.724 7.892 1.00 98.31 85 GLU A O 1
ATOM 619 N N . GLU A 1 86 ? 4.347 9.675 5.885 1.00 97.62 86 GLU A N 1
ATOM 620 C CA . GLU A 1 86 ? 4.449 11.047 6.400 1.00 97.62 86 GLU A CA 1
ATOM 621 C C . GLU A 1 86 ? 3.180 11.448 7.167 1.00 97.62 86 GLU A C 1
ATOM 623 O O . GLU A 1 86 ? 3.267 11.974 8.279 1.00 97.62 86 GLU A O 1
ATOM 628 N N . ILE A 1 87 ? 1.998 11.145 6.617 1.00 97.56 87 ILE A N 1
ATOM 629 C CA . ILE A 1 87 ? 0.715 11.413 7.279 1.00 97.56 87 ILE A CA 1
ATOM 630 C C . ILE A 1 87 ? 0.570 10.561 8.547 1.00 97.56 87 ILE A C 1
ATOM 632 O O . ILE A 1 87 ? 0.133 11.081 9.572 1.00 97.56 87 ILE A O 1
ATOM 636 N N . ALA A 1 88 ? 0.959 9.281 8.515 1.00 96.75 88 ALA A N 1
ATOM 637 C CA . ALA A 1 88 ? 0.907 8.405 9.685 1.00 96.75 88 ALA A CA 1
ATOM 638 C C . ALA A 1 88 ? 1.812 8.911 10.821 1.00 96.75 88 ALA A C 1
ATOM 640 O O . ALA A 1 88 ? 1.361 9.013 11.964 1.00 96.75 88 ALA A O 1
ATOM 641 N N . ARG A 1 89 ? 3.055 9.311 10.511 1.00 94.62 89 ARG A N 1
ATOM 642 C CA . ARG A 1 89 ? 3.967 9.949 11.479 1.00 94.62 89 ARG A CA 1
ATOM 643 C C . ARG A 1 89 ? 3.349 11.224 12.036 1.00 94.62 89 ARG A C 1
ATOM 645 O O . ARG A 1 89 ? 3.344 11.415 13.248 1.00 94.62 89 ARG A O 1
ATOM 652 N N . HIS A 1 90 ? 2.807 12.074 11.165 1.00 92.94 90 HIS A N 1
ATOM 653 C CA . HIS A 1 90 ? 2.175 13.319 11.579 1.00 92.94 90 HIS A CA 1
ATOM 654 C C . HIS A 1 90 ? 1.010 13.065 12.546 1.00 92.94 90 HIS A C 1
ATOM 656 O O . HIS A 1 90 ? 0.962 13.690 13.599 1.00 92.94 90 HIS A O 1
ATOM 662 N N . TRP A 1 91 ? 0.123 12.114 12.236 1.00 91.44 91 TRP A N 1
ATOM 663 C CA . TRP A 1 91 ? -0.999 11.723 13.095 1.00 91.44 91 TRP A CA 1
ATOM 664 C C . TRP A 1 91 ? -0.535 11.218 14.465 1.00 91.44 91 TRP A C 1
ATOM 666 O O . TRP A 1 91 ? -0.985 11.703 15.500 1.00 91.44 91 TRP A O 1
ATOM 676 N N . LEU A 1 92 ? 0.410 10.277 14.486 1.00 89.19 92 LEU A N 1
ATOM 677 C CA . LEU A 1 92 ? 0.850 9.613 15.717 1.00 89.19 92 LEU A CA 1
ATOM 678 C C . LEU A 1 92 ? 1.695 10.513 16.629 1.00 89.19 92 LEU A C 1
ATOM 680 O O . LEU A 1 92 ? 1.735 10.297 17.840 1.00 89.19 92 LEU A O 1
ATOM 684 N N . GLN A 1 93 ? 2.331 11.546 16.072 1.00 87.06 93 GLN A N 1
ATOM 685 C CA . GLN A 1 93 ? 3.110 12.529 16.830 1.00 87.06 93 GLN A CA 1
ATOM 686 C C . GLN A 1 93 ? 2.272 13.696 17.367 1.00 87.06 93 GLN A C 1
ATOM 688 O O . GLN A 1 93 ? 2.754 14.451 18.221 1.00 87.06 93 GLN A O 1
ATOM 693 N N . GLN A 1 94 ? 1.033 13.880 16.897 1.00 79.00 94 GLN A N 1
ATOM 694 C CA . GLN A 1 94 ? 0.164 14.924 17.432 1.00 79.00 94 GLN A CA 1
ATOM 695 C C . GLN A 1 94 ? -0.122 14.670 18.919 1.00 79.00 94 GLN A C 1
ATOM 697 O O . GLN A 1 94 ? -0.465 13.567 19.348 1.00 79.00 94 GLN A O 1
ATOM 702 N N . LYS A 1 95 ? 0.030 15.720 19.740 1.00 58.97 95 LYS A N 1
ATOM 703 C CA . LYS A 1 95 ? -0.270 15.653 21.174 1.00 58.97 95 LYS A CA 1
ATOM 704 C C . LYS A 1 95 ? -1.767 15.419 21.366 1.00 58.97 95 LYS A C 1
ATOM 706 O O . LYS A 1 95 ? -2.556 16.354 21.260 1.00 58.97 95 LYS A O 1
ATOM 711 N N . ARG A 1 96 ? -2.120 14.181 21.701 1.00 64.00 96 ARG A N 1
ATOM 712 C CA . ARG A 1 96 ? -3.465 13.775 22.119 1.00 64.00 96 ARG A CA 1
ATOM 713 C C . ARG A 1 96 ? -3.929 14.623 23.306 1.00 64.00 96 ARG A C 1
ATOM 715 O O . ARG A 1 96 ? -3.188 14.811 24.275 1.00 64.00 96 ARG A O 1
ATOM 722 N N . THR A 1 97 ? -5.144 15.157 23.228 1.00 62.31 97 THR A N 1
ATOM 723 C CA . THR A 1 97 ? -5.773 15.876 24.344 1.00 62.31 97 THR A CA 1
ATOM 724 C C . THR A 1 97 ? -6.134 14.902 25.477 1.00 62.31 97 THR A C 1
ATOM 726 O O . THR A 1 97 ? -6.064 13.685 25.310 1.00 62.31 97 THR A O 1
ATOM 729 N N . LYS A 1 98 ? -6.534 15.401 26.658 1.00 55.44 98 LYS A N 1
ATOM 730 C CA . LYS A 1 98 ? -6.997 14.525 27.758 1.00 55.44 98 LYS A CA 1
ATOM 731 C C . LYS A 1 98 ? -8.199 13.656 27.357 1.00 55.44 98 LYS A C 1
ATOM 733 O O . LYS A 1 98 ? -8.283 12.520 27.816 1.00 55.44 98 LYS A O 1
ATOM 738 N N . ASP A 1 99 ? -9.077 14.160 26.491 1.00 59.12 99 ASP A N 1
ATOM 739 C CA . ASP A 1 99 ? -10.231 13.407 25.986 1.00 59.12 99 ASP A CA 1
ATOM 740 C C . ASP A 1 99 ? -9.799 12.281 25.031 1.00 59.12 99 ASP A C 1
ATOM 742 O O . ASP A 1 99 ? -10.336 11.174 25.100 1.00 59.12 99 ASP A O 1
ATOM 746 N N . ASP A 1 100 ? -8.764 12.513 24.217 1.00 59.94 100 ASP A N 1
ATOM 747 C CA . ASP A 1 100 ? -8.161 11.489 23.350 1.00 59.94 100 ASP A CA 1
ATOM 748 C C . ASP A 1 100 ? -7.419 10.417 24.164 1.00 59.94 100 ASP A C 1
ATOM 750 O O . ASP A 1 100 ? -7.443 9.234 23.825 1.00 59.94 100 ASP A O 1
ATOM 754 N N . PHE A 1 101 ? -6.800 10.810 25.283 1.00 54.22 101 PHE A N 1
ATOM 755 C CA . PHE A 1 101 ? -6.094 9.897 26.189 1.00 54.22 101 PHE A CA 1
ATOM 756 C C . PHE A 1 101 ? -7.042 8.900 26.872 1.00 54.22 101 PHE A C 1
ATOM 758 O O . PHE A 1 101 ? -6.673 7.751 27.111 1.00 54.22 101 PHE A O 1
ATOM 765 N N . HIS A 1 102 ? -8.277 9.323 27.167 1.00 52.22 102 HIS A N 1
ATOM 766 C CA . HIS A 1 102 ? -9.319 8.440 27.694 1.00 52.22 102 HIS A CA 1
ATOM 767 C C . HIS A 1 102 ? -9.929 7.523 26.626 1.00 52.22 102 HIS A C 1
ATOM 769 O O . HIS A 1 102 ? -10.430 6.456 26.977 1.00 52.22 102 HIS A O 1
ATOM 775 N N . ARG A 1 103 ? -9.864 7.897 25.340 1.00 56.50 103 ARG A N 1
ATOM 776 C CA . ARG A 1 103 ? -10.270 7.021 24.229 1.00 56.50 103 ARG A CA 1
ATOM 777 C C . ARG A 1 103 ? -9.210 5.975 23.892 1.00 56.50 103 ARG A C 1
ATOM 779 O O . ARG A 1 103 ? -9.573 4.849 23.560 1.00 56.50 103 ARG A O 1
ATOM 786 N N . HIS A 1 104 ? -7.921 6.311 23.986 1.00 54.75 104 HIS A N 1
ATOM 787 C CA . HIS A 1 104 ? -6.851 5.483 23.426 1.00 54.75 104 HIS A CA 1
ATOM 788 C C . HIS A 1 104 ? -5.609 5.413 24.331 1.00 54.75 104 HIS A C 1
ATOM 790 O O . HIS A 1 104 ? -4.746 6.288 24.304 1.00 54.75 104 HIS A O 1
ATOM 796 N N . THR A 1 105 ? -5.473 4.313 25.079 1.00 59.94 105 THR A N 1
ATOM 797 C CA . THR A 1 105 ? -4.244 3.955 25.821 1.00 59.94 105 THR A CA 1
ATOM 798 C C . THR A 1 105 ? -3.177 3.280 24.944 1.00 59.94 105 THR A C 1
ATOM 800 O O . THR A 1 105 ? -2.069 3.029 25.410 1.00 59.94 105 THR A O 1
ATOM 803 N N . SER A 1 106 ? -3.501 2.988 23.680 1.00 65.12 106 SER A N 1
ATOM 804 C CA . SER A 1 106 ? -2.647 2.344 22.669 1.00 65.12 106 SER A CA 1
ATOM 805 C C . SER A 1 106 ? -2.692 3.127 21.341 1.00 65.12 106 SER A C 1
ATOM 807 O O . SER A 1 106 ? -3.583 3.972 21.166 1.00 65.12 106 SER A O 1
ATOM 809 N N . PRO A 1 107 ? -1.717 2.941 20.427 1.00 77.56 107 PRO A N 1
ATOM 810 C CA . PRO A 1 107 ? -1.775 3.551 19.099 1.00 77.56 107 PRO A CA 1
ATOM 811 C C . PRO A 1 107 ? -3.017 3.067 18.340 1.00 77.56 107 PRO A C 1
ATOM 813 O O . PRO A 1 107 ? -3.356 1.887 18.374 1.00 77.56 107 PRO A O 1
ATOM 816 N N . ASP A 1 108 ? -3.688 3.999 17.667 1.00 89.25 108 ASP A N 1
ATOM 817 C CA . ASP A 1 108 ? -4.929 3.783 16.908 1.00 89.25 108 ASP A CA 1
ATOM 818 C C . ASP A 1 108 ? -4.667 3.503 15.423 1.00 89.25 108 ASP A C 1
ATOM 820 O O . ASP A 1 108 ? -5.528 2.966 14.728 1.00 89.25 108 ASP A O 1
ATOM 824 N N . LEU A 1 109 ? -3.457 3.818 14.957 1.00 95.31 109 LEU A N 1
ATOM 825 C CA . LEU A 1 109 ? -3.001 3.649 13.588 1.00 95.31 109 LEU A CA 1
ATOM 826 C C . LEU A 1 109 ? -1.738 2.778 13.535 1.00 95.31 109 LEU A C 1
ATOM 828 O O . LEU A 1 109 ? -0.797 2.977 14.307 1.00 95.31 109 LEU A O 1
ATOM 832 N N . PHE A 1 110 ? -1.709 1.839 12.595 1.00 98.00 110 PHE A N 1
ATOM 833 C CA . PHE A 1 110 ? -0.523 1.088 12.174 1.00 98.00 110 PHE A CA 1
ATOM 834 C C . PHE A 1 110 ? -0.301 1.307 10.684 1.00 98.00 110 PHE A C 1
ATOM 836 O O . PHE A 1 110 ? -1.256 1.220 9.914 1.00 98.00 110 PHE A O 1
ATOM 843 N N . PHE A 1 111 ? 0.939 1.541 10.264 1.00 98.69 111 PHE A N 1
ATOM 844 C CA . PHE A 1 111 ? 1.287 1.578 8.846 1.00 98.69 111 PHE A CA 1
ATOM 845 C C . PHE A 1 111 ? 2.382 0.564 8.547 1.00 98.69 111 PHE A C 1
ATOM 847 O O . PHE A 1 111 ? 3.376 0.451 9.264 1.00 98.69 111 PHE A O 1
ATO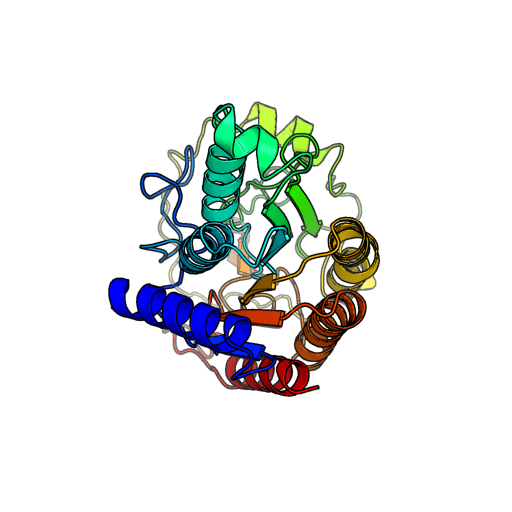M 854 N N . THR A 1 112 ? 2.215 -0.171 7.456 1.00 98.75 112 THR A N 1
ATOM 855 C CA . THR A 1 112 ? 3.285 -0.993 6.915 1.00 98.75 112 THR A CA 1
ATOM 856 C C . THR A 1 112 ? 3.295 -0.938 5.405 1.00 98.75 112 THR A C 1
ATOM 858 O O . THR A 1 112 ? 2.240 -0.957 4.775 1.00 98.75 112 THR A O 1
ATOM 861 N N . SER A 1 113 ? 4.492 -0.891 4.832 1.00 98.69 113 SER A N 1
ATOM 862 C CA . SER A 1 113 ? 4.699 -0.938 3.392 1.00 98.69 113 SER A CA 1
ATOM 863 C C . SER A 1 113 ? 5.772 -1.964 3.069 1.00 98.69 113 SER A C 1
ATOM 865 O O . SER A 1 113 ? 6.852 -1.940 3.662 1.00 98.69 113 SER A O 1
ATOM 867 N N . ILE A 1 114 ? 5.472 -2.870 2.139 1.00 98.31 114 ILE A N 1
ATOM 868 C CA . ILE A 1 114 ? 6.482 -3.682 1.460 1.00 98.31 114 ILE A CA 1
ATOM 869 C C . ILE A 1 114 ? 6.789 -3.033 0.116 1.00 98.31 114 ILE A C 1
ATOM 871 O O . ILE A 1 114 ? 5.873 -2.754 -0.643 1.00 98.31 114 ILE A O 1
ATOM 875 N N . HIS A 1 115 ? 8.058 -2.762 -0.171 1.00 97.00 115 HIS A N 1
ATOM 876 C CA . HIS A 1 115 ? 8.433 -2.008 -1.367 1.00 97.00 115 HIS A CA 1
ATOM 877 C C . HIS A 1 115 ? 9.883 -2.259 -1.768 1.00 97.00 115 HIS A C 1
ATOM 879 O O . HIS A 1 115 ? 10.705 -2.759 -0.992 1.00 97.00 115 HIS A O 1
ATOM 885 N N . LEU A 1 116 ? 10.207 -1.877 -3.000 1.00 92.50 116 LEU A N 1
ATOM 886 C CA . LEU A 1 116 ? 11.583 -1.742 -3.445 1.00 92.50 116 LEU A CA 1
ATOM 887 C C . LEU A 1 116 ? 12.168 -0.420 -2.949 1.00 92.50 116 LEU A C 1
ATOM 889 O O . LEU A 1 116 ? 11.526 0.627 -3.012 1.00 92.50 116 LEU A O 1
ATOM 893 N N . ALA A 1 117 ? 13.429 -0.457 -2.533 1.00 85.25 117 ALA A N 1
ATOM 894 C CA . ALA A 1 117 ? 14.230 0.742 -2.336 1.00 85.25 117 ALA A CA 1
ATOM 895 C C . ALA A 1 117 ? 15.587 0.560 -3.017 1.00 85.25 117 ALA A C 1
ATOM 897 O O . ALA A 1 117 ? 16.222 -0.487 -2.889 1.00 85.25 117 ALA A O 1
ATOM 898 N N . ASP A 1 118 ? 16.028 1.581 -3.745 1.00 81.19 118 ASP A N 1
ATOM 899 C CA . ASP A 1 118 ? 17.375 1.684 -4.300 1.00 81.19 118 ASP A CA 1
ATOM 900 C C . ASP A 1 118 ? 17.682 3.164 -4.545 1.00 81.19 118 ASP A C 1
ATOM 902 O O . ASP A 1 118 ? 17.039 3.816 -5.368 1.00 81.19 118 ASP A O 1
ATOM 906 N N . ASP A 1 119 ? 18.644 3.709 -3.807 1.00 69.06 119 ASP A N 1
ATOM 907 C CA . ASP A 1 119 ? 19.097 5.098 -3.935 1.00 69.06 119 ASP A CA 1
ATOM 908 C C . ASP A 1 119 ? 20.219 5.253 -4.980 1.00 69.06 119 ASP A C 1
ATOM 910 O O . ASP A 1 119 ? 20.935 6.259 -5.001 1.00 69.06 119 ASP A O 1
ATOM 914 N N . GLY A 1 120 ? 20.429 4.216 -5.800 1.00 69.19 120 GLY A N 1
ATOM 915 C CA . GLY A 1 120 ? 21.431 4.165 -6.854 1.00 69.19 120 GLY A CA 1
ATOM 916 C C . GLY A 1 120 ? 22.859 3.975 -6.357 1.00 69.19 120 GLY A C 1
ATOM 917 O O . GLY A 1 120 ? 23.773 3.896 -7.181 1.00 69.19 120 GLY A O 1
ATOM 918 N N . THR A 1 121 ? 23.099 3.859 -5.045 1.00 66.25 121 THR A N 1
ATOM 919 C CA . THR A 1 121 ? 24.461 3.699 -4.504 1.00 66.25 121 THR A CA 1
ATOM 920 C C . THR A 1 121 ? 25.119 2.396 -4.941 1.00 66.25 121 THR A C 1
ATOM 922 O O . THR A 1 121 ? 26.324 2.373 -5.194 1.00 66.25 121 THR A O 1
ATOM 925 N N . SER A 1 122 ? 24.336 1.320 -5.047 1.00 65.12 122 SER A N 1
ATOM 926 C CA . SER A 1 122 ? 24.847 -0.023 -5.347 1.00 65.12 122 SER A CA 1
ATOM 927 C C . SER A 1 122 ? 24.640 -0.442 -6.799 1.00 65.12 122 SER A C 1
ATOM 929 O O . SER A 1 122 ? 25.457 -1.181 -7.345 1.00 65.12 122 SER A O 1
ATOM 931 N N . SER A 1 123 ? 23.563 0.022 -7.429 1.00 71.62 123 SER A N 1
ATOM 932 C CA . SER A 1 123 ? 23.167 -0.372 -8.785 1.00 71.62 123 SER A CA 1
ATOM 933 C C . SER A 1 123 ? 23.412 0.712 -9.840 1.00 71.62 123 SER A C 1
ATOM 935 O O . SER A 1 123 ? 23.483 0.398 -11.027 1.00 71.62 123 SER A O 1
ATOM 937 N N . GLY A 1 124 ? 23.537 1.981 -9.433 1.00 74.81 124 GLY A N 1
ATOM 938 C CA . GLY A 1 124 ? 23.452 3.132 -10.335 1.00 74.81 124 GLY A CA 1
ATOM 939 C C . GLY A 1 124 ? 22.028 3.464 -10.802 1.00 74.81 124 GLY A C 1
ATOM 940 O O . GLY A 1 124 ? 21.880 4.327 -11.665 1.00 74.81 124 GLY A O 1
ATOM 941 N N . ILE A 1 125 ? 21.005 2.798 -10.256 1.00 79.88 125 ILE A N 1
ATOM 942 C CA . ILE A 1 125 ? 19.588 3.005 -10.565 1.00 79.88 125 ILE A CA 1
ATOM 943 C C . ILE A 1 125 ? 18.910 3.662 -9.365 1.00 79.88 125 ILE A C 1
ATOM 945 O O . ILE A 1 125 ? 18.836 3.071 -8.293 1.00 79.88 125 ILE A O 1
ATOM 949 N N . ASN A 1 126 ? 18.360 4.857 -9.569 1.00 80.12 126 ASN A N 1
ATOM 950 C CA . ASN A 1 126 ? 17.504 5.502 -8.578 1.00 80.12 126 ASN A CA 1
ATOM 951 C C . ASN A 1 126 ? 16.072 5.001 -8.769 1.00 80.12 126 ASN A C 1
ATOM 953 O O . ASN A 1 126 ? 15.429 5.339 -9.766 1.00 80.12 126 ASN A O 1
ATOM 957 N N . PHE A 1 127 ? 15.579 4.200 -7.829 1.00 87.75 127 PHE A N 1
ATOM 958 C CA . PHE A 1 127 ? 14.197 3.739 -7.827 1.00 87.75 127 PHE A CA 1
ATOM 959 C C . PHE A 1 127 ? 13.342 4.674 -6.968 1.00 87.75 127 PHE A C 1
ATOM 961 O O . PHE A 1 127 ? 13.660 4.931 -5.807 1.00 87.75 127 PHE A O 1
ATOM 968 N N . TYR A 1 128 ? 12.277 5.227 -7.546 1.00 89.69 128 TYR A N 1
ATOM 969 C CA . TYR A 1 128 ? 11.411 6.178 -6.850 1.00 89.69 128 TYR A CA 1
ATOM 970 C C . TYR A 1 128 ? 10.619 5.483 -5.719 1.00 89.69 128 TYR A C 1
ATOM 972 O O . TYR A 1 128 ? 10.235 4.330 -5.877 1.00 89.69 128 TYR A O 1
ATOM 980 N N . PRO A 1 129 ? 10.346 6.148 -4.580 1.00 90.88 129 PRO A N 1
ATOM 981 C CA . PRO A 1 129 ? 10.882 7.444 -4.155 1.00 90.88 129 PRO A CA 1
ATOM 982 C C . PRO A 1 129 ? 12.262 7.353 -3.474 1.00 90.88 129 PRO A C 1
ATOM 984 O O . PRO A 1 129 ? 12.843 8.387 -3.157 1.00 90.88 129 PRO A O 1
ATOM 987 N N . GLY A 1 130 ? 12.789 6.148 -3.232 1.00 86.00 130 GLY A N 1
ATOM 988 C CA . GLY A 1 130 ? 14.079 5.942 -2.559 1.00 86.00 130 GLY A CA 1
ATOM 989 C C . GLY A 1 130 ? 14.042 6.175 -1.042 1.00 86.00 130 GLY A C 1
ATOM 990 O O . GLY A 1 130 ? 15.072 6.468 -0.436 1.00 86.00 130 GLY A O 1
ATOM 991 N N . THR A 1 131 ? 12.862 6.077 -0.425 1.00 90.12 131 THR A N 1
ATOM 992 C CA . THR A 1 131 ? 12.631 6.256 1.021 1.00 90.12 131 THR A CA 1
ATOM 993 C C . THR A 1 131 ? 12.085 4.966 1.653 1.00 90.12 131 THR A C 1
ATOM 995 O O . THR A 1 131 ? 12.066 3.935 0.989 1.00 90.12 131 THR A O 1
ATOM 998 N N . GLY A 1 132 ? 11.702 4.989 2.939 1.00 90.12 132 GLY A N 1
ATOM 999 C CA . GLY A 1 132 ? 11.137 3.809 3.618 1.00 90.12 132 GLY A CA 1
ATOM 1000 C C . GLY A 1 132 ? 12.178 2.766 4.039 1.00 90.12 132 GLY A C 1
ATOM 1001 O O . GLY A 1 132 ? 11.850 1.627 4.318 1.00 90.12 132 GLY A O 1
ATOM 1002 N N . VAL A 1 133 ? 13.463 3.125 4.114 1.00 88.69 133 VAL A N 1
ATOM 1003 C CA . VAL A 1 133 ? 14.543 2.144 4.359 1.00 88.69 133 VAL A CA 1
ATOM 1004 C C . VAL A 1 133 ? 14.730 1.718 5.821 1.00 88.69 133 VAL A C 1
ATOM 1006 O O . VAL A 1 133 ? 15.586 0.886 6.118 1.00 88.69 133 VAL A O 1
ATOM 1009 N N . GLN A 1 134 ? 13.980 2.316 6.747 1.00 87.50 134 GLN A N 1
ATOM 1010 C CA . GLN A 1 134 ? 14.041 2.036 8.182 1.00 87.50 134 GLN A CA 1
ATOM 1011 C C . GLN A 1 134 ? 12.632 1.955 8.758 1.00 87.50 134 GLN A C 1
ATOM 1013 O O . GLN A 1 134 ? 11.755 2.724 8.370 1.00 87.50 134 GLN A O 1
ATOM 1018 N N . ASP A 1 135 ? 12.448 1.066 9.728 1.00 93.06 135 ASP A N 1
ATOM 1019 C CA . ASP A 1 135 ? 11.249 1.043 10.560 1.00 93.06 135 ASP A CA 1
ATOM 1020 C C . ASP A 1 135 ? 11.176 2.302 11.444 1.00 93.06 135 ASP A C 1
ATOM 1022 O O . ASP A 1 135 ? 12.197 2.893 11.805 1.00 93.06 135 ASP A O 1
ATOM 1026 N N . ASP A 1 136 ? 9.967 2.680 11.853 1.00 92.94 136 ASP A N 1
ATOM 1027 C CA . ASP A 1 136 ? 9.740 3.643 12.932 1.00 92.94 136 ASP A CA 1
ATOM 1028 C C . ASP A 1 136 ? 8.755 3.051 13.936 1.00 92.94 136 ASP A C 1
ATOM 1030 O O . ASP A 1 136 ? 7.565 3.364 13.981 1.00 92.94 136 ASP A O 1
ATOM 1034 N N . MET A 1 137 ? 9.298 2.156 14.757 1.00 89.50 137 MET A N 1
ATOM 1035 C CA . MET A 1 137 ? 8.538 1.403 15.751 1.00 89.50 137 MET A CA 1
ATOM 1036 C C . MET A 1 137 ? 7.894 2.304 16.810 1.00 89.50 137 MET A C 1
ATOM 1038 O O . MET A 1 137 ? 6.860 1.942 17.364 1.00 89.50 137 MET A O 1
ATOM 1042 N N . MET A 1 138 ? 8.474 3.481 17.081 1.00 86.62 138 MET A N 1
ATOM 1043 C CA . MET A 1 138 ? 7.901 4.446 18.028 1.00 86.62 138 MET A CA 1
ATOM 1044 C C . MET A 1 138 ? 6.593 5.039 17.507 1.00 86.62 138 MET A C 1
ATOM 1046 O O . MET A 1 138 ? 5.708 5.345 18.301 1.00 86.62 138 MET A O 1
ATOM 1050 N N . ASN A 1 139 ? 6.465 5.154 16.186 1.00 89.81 139 ASN A N 1
ATOM 1051 C CA . ASN A 1 139 ? 5.254 5.593 15.505 1.00 89.81 139 ASN A CA 1
ATOM 1052 C C . ASN A 1 139 ? 4.560 4.429 14.783 1.00 89.81 139 ASN A C 1
ATOM 1054 O O . ASN A 1 139 ? 3.910 4.653 13.773 1.00 89.81 139 ASN A O 1
ATOM 1058 N N . ASN A 1 140 ? 4.688 3.192 15.279 1.00 94.12 140 ASN A N 1
ATOM 1059 C CA . ASN A 1 140 ? 3.946 2.028 14.778 1.00 94.12 140 ASN A CA 1
ATOM 1060 C C . ASN A 1 140 ? 4.011 1.857 13.240 1.00 94.12 140 ASN A C 1
ATOM 1062 O O . ASN A 1 140 ? 3.018 1.522 12.589 1.00 94.12 140 ASN A O 1
ATOM 1066 N N . ILE A 1 141 ? 5.188 2.130 12.669 1.00 97.31 141 ILE A N 1
ATOM 1067 C CA . ILE A 1 141 ? 5.478 2.052 11.237 1.00 97.31 141 ILE A CA 1
ATOM 1068 C C . ILE A 1 141 ? 6.502 0.946 10.996 1.00 97.31 141 ILE A C 1
ATOM 1070 O O . ILE A 1 141 ? 7.594 0.965 11.570 1.00 97.31 141 ILE A O 1
ATOM 1074 N N . VAL A 1 142 ? 6.160 0.006 10.117 1.00 97.88 142 VAL A N 1
ATOM 1075 C CA . VAL A 1 142 ? 7.040 -1.100 9.716 1.00 97.88 142 VAL A CA 1
ATOM 1076 C C . VAL A 1 142 ? 7.283 -1.056 8.215 1.00 97.88 142 VAL A C 1
ATOM 1078 O O . VAL A 1 142 ? 6.367 -1.280 7.423 1.00 97.88 142 VAL A O 1
ATOM 1081 N N . ASN A 1 143 ? 8.537 -0.857 7.831 1.00 97.12 143 ASN A N 1
ATOM 1082 C CA . ASN A 1 143 ? 8.961 -0.862 6.444 1.00 97.12 143 ASN A CA 1
ATOM 1083 C C . ASN A 1 143 ? 9.679 -2.160 6.087 1.00 97.12 143 ASN A C 1
ATOM 1085 O O . ASN A 1 143 ? 10.728 -2.523 6.633 1.00 97.12 143 ASN A O 1
ATOM 1089 N N . VAL A 1 144 ? 9.098 -2.865 5.124 1.00 95.56 144 VAL A N 1
ATOM 1090 C CA . VAL A 1 144 ? 9.577 -4.153 4.639 1.00 95.56 144 VAL A CA 1
ATOM 1091 C C . VAL A 1 144 ? 10.260 -3.935 3.294 1.00 95.56 144 VAL A C 1
ATOM 1093 O O . VAL A 1 144 ? 9.659 -4.073 2.233 1.00 95.56 144 VAL A O 1
ATOM 1096 N N . 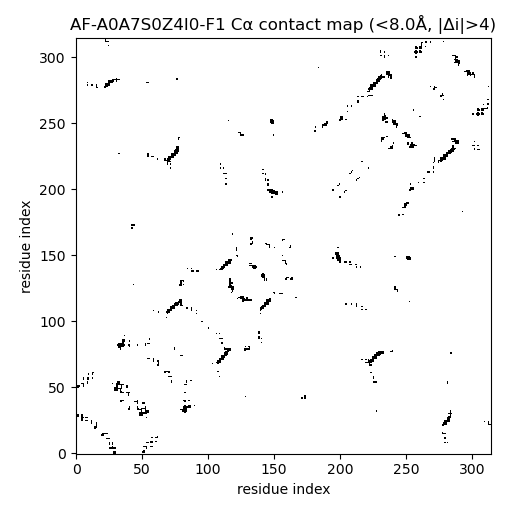VAL A 1 145 ? 11.539 -3.577 3.340 1.00 91.31 145 VAL A N 1
ATOM 1097 C CA . VAL A 1 145 ? 12.317 -3.316 2.129 1.00 91.31 145 VAL A CA 1
ATOM 1098 C C . VAL A 1 145 ? 12.711 -4.630 1.468 1.00 91.31 145 VAL A C 1
ATOM 1100 O O . VAL A 1 145 ? 13.329 -5.495 2.089 1.00 91.31 145 VAL A O 1
ATOM 1103 N N . VAL A 1 146 ? 12.416 -4.755 0.179 1.00 89.88 146 VAL A N 1
ATOM 1104 C CA . VAL A 1 146 ? 12.882 -5.861 -0.660 1.00 89.88 146 VAL A CA 1
ATOM 1105 C C . VAL A 1 146 ? 13.953 -5.318 -1.608 1.00 89.88 146 VAL A C 1
ATOM 1107 O O . VAL A 1 146 ? 13.710 -4.321 -2.289 1.00 89.88 146 VAL A O 1
ATOM 1110 N N . PRO A 1 147 ? 15.151 -5.925 -1.693 1.00 84.69 147 PRO A N 1
ATOM 1111 C CA . PRO A 1 147 ? 16.133 -5.495 -2.678 1.00 84.69 147 PRO A CA 1
ATOM 1112 C C . PRO A 1 147 ? 15.621 -5.815 -4.091 1.00 84.69 147 PRO A C 1
ATOM 1114 O O . PRO A 1 147 ? 15.023 -6.874 -4.297 1.00 84.69 147 PRO A O 1
ATOM 1117 N N . PRO A 1 148 ? 15.867 -4.962 -5.093 1.00 87.19 148 PRO A N 1
ATOM 1118 C CA . PRO A 1 148 ? 15.479 -5.262 -6.466 1.00 87.19 148 PRO A CA 1
ATOM 1119 C C . PRO A 1 148 ? 16.353 -6.352 -7.100 1.00 87.19 148 PRO A C 1
ATOM 1121 O O . PRO A 1 148 ? 17.514 -6.554 -6.729 1.00 87.19 148 PRO A O 1
ATOM 1124 N N . MET A 1 149 ? 15.819 -7.034 -8.119 1.00 87.19 149 MET A N 1
ATOM 1125 C CA . MET A 1 149 ? 16.540 -8.091 -8.835 1.00 87.19 149 MET A CA 1
ATOM 1126 C C . MET A 1 149 ? 17.769 -7.580 -9.597 1.00 87.19 149 MET A C 1
ATOM 1128 O O . MET A 1 149 ? 18.667 -8.361 -9.851 1.00 87.19 149 MET A O 1
ATOM 1132 N N . TRP A 1 150 ? 17.901 -6.295 -9.930 1.00 84.69 150 TRP A N 1
ATOM 1133 C CA . TRP A 1 150 ? 19.108 -5.799 -10.614 1.00 84.69 150 TRP A CA 1
ATOM 1134 C C . TRP A 1 150 ? 20.362 -5.699 -9.731 1.00 84.69 150 TRP A C 1
ATOM 1136 O O . TRP A 1 150 ? 21.440 -5.372 -10.230 1.00 84.69 150 TRP A O 1
ATOM 1146 N N . ILE A 1 151 ? 20.264 -5.999 -8.433 1.00 74.75 151 ILE A N 1
ATOM 1147 C CA . ILE A 1 151 ? 21.420 -6.050 -7.531 1.00 74.75 151 ILE A CA 1
ATOM 1148 C C . ILE A 1 151 ? 22.000 -7.473 -7.516 1.00 74.75 151 ILE A C 1
ATOM 1150 O O . ILE A 1 151 ? 21.382 -8.426 -7.031 1.00 74.75 151 ILE A O 1
ATOM 1154 N N . SER A 1 152 ? 23.230 -7.621 -8.022 1.00 59.88 152 SER A N 1
ATOM 1155 C CA . SER A 1 152 ? 23.955 -8.898 -8.049 1.00 59.88 152 SER A CA 1
ATOM 1156 C C . SER A 1 152 ? 24.436 -9.340 -6.661 1.00 59.88 152 SER A C 1
ATOM 1158 O O . SER A 1 152 ? 24.824 -8.520 -5.824 1.00 59.88 152 SER A O 1
ATOM 1160 N N . LYS A 1 153 ? 24.518 -10.656 -6.432 1.00 53.47 153 LYS A N 1
ATOM 1161 C CA . LYS A 1 153 ? 25.108 -11.242 -5.215 1.00 53.47 153 LYS A CA 1
ATOM 1162 C C . LYS A 1 153 ? 26.552 -10.738 -5.013 1.00 53.47 153 LYS A C 1
ATOM 1164 O O . LYS A 1 153 ? 27.395 -10.913 -5.883 1.00 53.47 153 LYS A O 1
ATOM 1169 N N . GLY A 1 154 ? 26.823 -10.086 -3.878 1.00 45.59 154 GLY A N 1
ATOM 1170 C CA . GLY A 1 154 ? 28.121 -9.459 -3.562 1.00 45.59 154 GLY A CA 1
ATOM 1171 C C . GLY A 1 154 ? 28.146 -7.930 -3.700 1.00 45.59 154 GLY A C 1
ATOM 1172 O O . GLY A 1 154 ? 28.960 -7.285 -3.046 1.00 45.59 154 GLY A O 1
ATOM 1173 N N . ALA A 1 155 ? 27.199 -7.337 -4.438 1.00 47.28 155 ALA A N 1
ATOM 1174 C CA . ALA A 1 155 ? 26.893 -5.916 -4.309 1.00 47.28 155 ALA A CA 1
ATOM 1175 C C . ALA A 1 155 ? 26.136 -5.697 -2.985 1.00 47.28 155 ALA A C 1
ATOM 1177 O O . ALA A 1 155 ? 25.280 -6.493 -2.564 1.00 47.28 155 ALA A O 1
ATOM 1178 N N . SER A 1 156 ? 26.546 -4.677 -2.244 1.00 45.56 156 SER A N 1
ATOM 1179 C CA . SER A 1 156 ? 26.154 -4.485 -0.854 1.00 45.56 156 SER A CA 1
ATOM 1180 C C . SER A 1 156 ? 24.769 -3.839 -0.750 1.00 45.56 156 SER A C 1
ATOM 1182 O O . SER A 1 156 ? 24.648 -2.628 -0.654 1.00 45.56 156 SER A O 1
ATOM 1184 N N . ALA A 1 157 ? 23.734 -4.675 -0.717 1.00 43.91 157 ALA A N 1
ATOM 1185 C CA . ALA A 1 157 ? 22.430 -4.338 -0.154 1.00 43.91 157 ALA A CA 1
ATOM 1186 C C . ALA A 1 157 ? 22.080 -5.381 0.919 1.00 43.91 157 ALA A C 1
ATOM 1188 O O . ALA A 1 157 ? 22.074 -6.587 0.631 1.00 43.91 157 ALA A O 1
ATOM 1189 N N . THR A 1 158 ? 21.872 -4.941 2.160 1.00 43.75 158 THR A N 1
ATOM 1190 C CA . THR A 1 158 ? 21.232 -5.721 3.228 1.00 43.75 158 THR A CA 1
ATOM 1191 C C . THR A 1 158 ? 19.994 -4.958 3.694 1.00 43.75 158 THR A C 1
ATOM 1193 O O . THR A 1 158 ? 20.034 -3.753 3.941 1.00 43.75 158 THR A O 1
ATOM 1196 N N . ALA A 1 159 ? 18.878 -5.682 3.737 1.00 50.38 159 ALA A N 1
ATOM 1197 C CA . ALA A 1 159 ? 17.504 -5.193 3.750 1.00 50.38 159 ALA A CA 1
ATOM 1198 C C . ALA A 1 159 ? 17.007 -4.734 5.138 1.00 50.38 159 ALA A C 1
ATOM 1200 O O . ALA A 1 159 ? 16.051 -5.301 5.648 1.00 50.38 159 ALA A O 1
ATOM 1201 N N . ASN A 1 160 ? 17.708 -3.788 5.781 1.00 51.38 160 ASN A N 1
ATOM 1202 C CA . ASN A 1 160 ? 17.159 -2.761 6.701 1.00 51.38 160 ASN A CA 1
ATOM 1203 C C . ASN A 1 160 ? 18.246 -2.123 7.598 1.00 51.38 160 ASN A C 1
ATOM 1205 O O . ASN A 1 160 ? 18.110 -0.961 7.965 1.00 51.38 160 ASN A O 1
ATOM 1209 N N . GLU A 1 161 ? 19.341 -2.821 7.937 1.00 41.72 161 GLU A N 1
ATOM 1210 C CA . GLU A 1 161 ? 20.356 -2.288 8.875 1.00 41.72 161 GLU A CA 1
ATOM 1211 C C . GLU A 1 161 ? 21.418 -1.393 8.198 1.00 41.72 161 GLU A C 1
ATOM 1213 O O . GLU A 1 161 ? 21.621 -0.257 8.617 1.00 41.72 161 GLU A O 1
ATOM 1218 N N . ASP A 1 162 ? 22.060 -1.847 7.114 1.00 45.84 162 ASP A N 1
ATOM 1219 C CA . ASP A 1 162 ? 23.140 -1.101 6.422 1.00 45.84 162 ASP A CA 1
ATOM 1220 C C . ASP A 1 162 ? 22.577 -0.064 5.420 1.00 45.84 162 ASP A C 1
ATOM 1222 O O . ASP A 1 162 ? 23.166 0.986 5.155 1.00 45.84 162 ASP A O 1
ATOM 1226 N N . MET A 1 163 ? 21.379 -0.319 4.882 1.00 47.38 163 MET A N 1
ATOM 1227 C CA . MET A 1 163 ? 20.721 0.562 3.908 1.00 47.38 163 MET A CA 1
ATOM 1228 C C . MET A 1 163 ? 20.318 1.906 4.531 1.00 47.38 163 MET A C 1
ATOM 1230 O 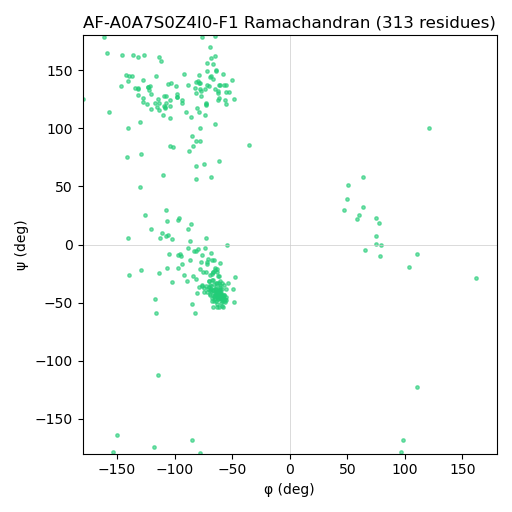O . MET A 1 163 ? 20.522 2.963 3.934 1.00 47.38 163 MET A O 1
ATOM 1234 N N . GLY A 1 164 ? 19.843 1.885 5.778 1.00 40.25 164 GLY A N 1
ATOM 1235 C CA . GLY A 1 164 ? 19.462 3.091 6.502 1.00 40.25 164 GLY A CA 1
ATOM 1236 C C . GLY A 1 164 ? 20.635 4.003 6.894 1.00 40.25 164 GLY A C 1
ATOM 1237 O O . GLY A 1 164 ? 20.458 5.217 6.993 1.00 40.25 164 GLY A O 1
ATOM 1238 N N . GLU A 1 165 ? 21.850 3.469 7.064 1.00 37.75 165 GLU A N 1
ATOM 1239 C CA . GLU A 1 165 ? 23.043 4.277 7.366 1.00 37.75 165 GLU A CA 1
ATOM 1240 C C . GLU A 1 165 ? 23.661 4.918 6.106 1.00 37.75 165 GLU A C 1
ATOM 1242 O O . GLU A 1 165 ? 24.211 6.022 6.165 1.00 37.75 165 GLU A O 1
ATOM 1247 N N . ARG A 1 166 ? 23.518 4.281 4.936 1.00 40.84 166 ARG A N 1
ATOM 1248 C CA . ARG A 1 166 ? 24.056 4.778 3.654 1.00 40.84 166 ARG A CA 1
ATOM 1249 C C . ARG A 1 166 ? 23.188 5.850 3.006 1.00 40.84 166 ARG A C 1
ATOM 1251 O O . ARG A 1 166 ? 23.728 6.875 2.582 1.00 40.84 166 ARG A O 1
ATOM 1258 N N . VAL A 1 167 ? 21.865 5.681 3.035 1.00 41.94 167 VAL A N 1
ATOM 1259 C CA . VAL A 1 167 ? 20.895 6.675 2.533 1.00 41.94 167 VAL A CA 1
ATOM 1260 C C . VAL A 1 167 ? 21.016 8.003 3.309 1.00 41.94 167 VAL A C 1
ATOM 1262 O O . VAL A 1 167 ? 20.968 9.086 2.714 1.00 41.94 167 VAL A O 1
ATOM 1265 N N . ARG A 1 168 ? 21.324 7.950 4.621 1.00 39.47 168 ARG A N 1
ATOM 1266 C CA . ARG A 1 168 ? 21.595 9.133 5.475 1.00 39.47 168 ARG A CA 1
ATOM 1267 C C . ARG A 1 168 ? 22.677 10.064 4.923 1.00 39.47 168 ARG A C 1
ATOM 1269 O O . ARG A 1 168 ? 22.594 11.272 5.132 1.00 39.47 168 ARG A O 1
ATOM 1276 N N . LYS A 1 169 ? 23.696 9.544 4.227 1.00 39.59 169 LYS A N 1
ATOM 1277 C CA . LYS A 1 169 ? 24.805 10.374 3.721 1.00 39.59 169 LYS A CA 1
ATOM 1278 C C . LYS A 1 169 ? 24.450 11.183 2.472 1.00 39.59 169 LYS A C 1
ATOM 1280 O O . LYS A 1 169 ? 25.201 12.106 2.155 1.00 39.59 169 LYS A O 1
ATOM 1285 N N . LYS A 1 170 ? 23.352 10.884 1.758 1.00 41.31 170 LYS A N 1
ATOM 1286 C CA . LYS A 1 170 ? 23.116 11.483 0.431 1.00 41.31 170 LYS A CA 1
ATOM 1287 C C . LYS A 1 170 ? 21.686 11.899 0.085 1.00 41.31 170 LYS A C 1
ATOM 1289 O O . LYS A 1 170 ? 21.507 12.447 -1.001 1.00 41.31 170 LYS A O 1
ATOM 1294 N N . ALA A 1 171 ? 20.725 11.816 1.010 1.00 41.22 171 ALA A N 1
ATOM 1295 C CA . ALA A 1 171 ? 19.367 12.372 0.851 1.00 41.22 171 ALA A CA 1
ATOM 1296 C C . ALA A 1 171 ? 19.303 13.885 0.488 1.00 41.22 171 ALA A C 1
ATOM 1298 O O . ALA A 1 171 ? 18.230 14.438 0.285 1.00 41.22 171 ALA A O 1
ATOM 1299 N N . LYS A 1 172 ? 20.449 14.574 0.359 1.00 36.81 172 LYS A N 1
ATOM 1300 C CA . LYS A 1 172 ? 20.574 15.982 -0.048 1.00 36.81 172 LYS A CA 1
ATOM 1301 C C . LYS A 1 172 ? 20.640 16.257 -1.559 1.00 36.81 172 LYS A C 1
ATOM 1303 O O . LYS A 1 172 ? 20.829 17.417 -1.915 1.00 36.81 172 LYS A O 1
ATOM 1308 N N . ARG A 1 173 ? 20.535 15.275 -2.462 1.00 41.75 173 ARG A N 1
ATOM 1309 C CA . ARG A 1 173 ? 20.618 15.554 -3.914 1.00 41.75 173 ARG A CA 1
ATOM 1310 C C . ARG A 1 173 ? 19.653 14.723 -4.761 1.00 41.75 173 ARG A C 1
ATOM 1312 O O . ARG A 1 173 ? 20.080 13.848 -5.503 1.00 41.75 173 ARG A O 1
ATOM 1319 N N . PHE A 1 174 ? 18.371 15.077 -4.731 1.00 41.00 174 PHE A N 1
ATOM 1320 C CA . PHE A 1 174 ? 17.560 15.024 -5.950 1.00 41.00 174 PHE A CA 1
ATOM 1321 C C . PHE A 1 174 ? 17.797 16.332 -6.708 1.00 41.00 174 PHE A C 1
ATOM 1323 O O . PHE A 1 174 ? 17.102 17.322 -6.508 1.00 41.00 174 PHE A O 1
ATOM 1330 N N . GLY A 1 175 ? 18.858 16.374 -7.510 1.00 44.12 175 GLY A N 1
ATOM 1331 C CA . GLY A 1 175 ? 19.193 17.561 -8.286 1.00 44.12 175 GLY A CA 1
ATOM 1332 C C . GLY A 1 175 ? 20.446 17.367 -9.128 1.00 44.12 175 GLY A C 1
ATOM 1333 O O . GLY A 1 175 ? 21.495 17.039 -8.582 1.00 44.12 175 GLY A O 1
ATOM 1334 N N . GLU A 1 176 ? 20.277 17.620 -10.430 1.00 35.44 176 GLU A N 1
ATOM 1335 C CA . GLU A 1 176 ? 21.273 17.950 -11.471 1.00 35.44 176 GLU A CA 1
ATOM 1336 C C . GLU A 1 176 ? 21.602 16.948 -12.589 1.00 35.44 176 GLU A C 1
ATOM 1338 O O . GLU A 1 176 ? 22.157 17.396 -13.584 1.00 35.44 176 GLU A O 1
ATOM 1343 N N . ASP A 1 177 ? 21.133 15.697 -12.583 1.00 39.03 177 ASP A N 1
ATOM 1344 C CA . ASP A 1 177 ? 21.286 14.817 -13.764 1.00 39.03 177 ASP A CA 1
ATOM 1345 C C . ASP A 1 177 ? 19.943 14.556 -14.464 1.00 39.03 177 ASP A C 1
ATOM 1347 O O . ASP A 1 177 ? 19.475 13.427 -14.595 1.00 39.03 177 ASP A O 1
ATOM 1351 N N . ASN A 1 178 ? 19.303 15.632 -14.931 1.00 39.06 178 ASN A N 1
ATOM 1352 C CA . ASN A 1 178 ? 18.129 15.565 -15.806 1.00 39.06 178 ASN A CA 1
ATOM 1353 C C . ASN A 1 178 ? 18.585 15.338 -17.261 1.00 39.06 178 ASN A C 1
ATOM 1355 O O . ASN A 1 178 ? 18.466 16.219 -18.114 1.00 39.06 178 ASN A O 1
ATOM 1359 N N . GLN A 1 179 ? 19.144 14.161 -17.557 1.00 35.56 179 GLN A N 1
ATOM 1360 C CA . GLN A 1 179 ? 19.216 13.720 -18.949 1.00 35.56 179 GLN A CA 1
ATOM 1361 C C . GLN A 1 179 ? 17.860 13.121 -19.340 1.00 35.56 179 GLN A C 1
ATOM 1363 O O . GLN A 1 179 ? 17.334 12.288 -18.597 1.00 35.56 179 GLN A O 1
ATOM 1368 N N . PRO A 1 180 ? 17.264 13.532 -20.475 1.00 32.25 180 PRO A N 1
ATOM 1369 C CA . PRO A 1 180 ? 16.052 12.893 -20.963 1.00 32.25 180 PRO A CA 1
ATOM 1370 C C . PRO A 1 180 ? 16.314 11.395 -21.120 1.00 32.25 180 PRO A C 1
ATOM 1372 O O . PRO A 1 180 ? 17.379 10.998 -21.602 1.00 32.25 180 PRO A O 1
ATOM 1375 N N . ALA A 1 181 ? 15.348 10.570 -20.707 1.00 38.56 181 ALA A N 1
ATOM 1376 C CA . ALA A 1 181 ? 15.398 9.136 -20.954 1.00 38.56 181 ALA A CA 1
ATOM 1377 C C . ALA A 1 181 ? 15.731 8.919 -22.443 1.00 38.56 181 ALA A C 1
ATOM 1379 O O . ALA A 1 181 ? 15.054 9.510 -23.293 1.00 38.56 181 ALA A O 1
ATOM 1380 N N . PRO A 1 182 ? 16.784 8.151 -22.780 1.00 33.75 182 PRO A N 1
ATOM 1381 C CA . PRO A 1 182 ? 17.177 7.977 -24.167 1.00 33.75 182 PRO 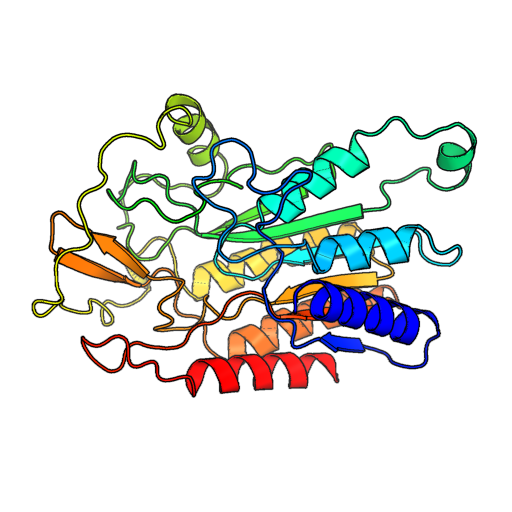A CA 1
ATOM 1382 C C . PRO A 1 182 ? 15.995 7.427 -24.967 1.00 33.75 182 PRO A C 1
ATOM 1384 O O . PRO A 1 182 ? 15.267 6.547 -24.498 1.00 33.75 182 PRO A O 1
ATOM 1387 N N . ALA A 1 183 ? 15.800 7.974 -26.171 1.00 38.75 183 ALA A N 1
ATOM 1388 C CA . ALA A 1 183 ? 14.822 7.469 -27.124 1.00 38.75 183 ALA A CA 1
ATOM 1389 C C . ALA A 1 183 ? 15.012 5.956 -27.294 1.00 38.75 183 ALA A C 1
ATOM 1391 O O . ALA A 1 183 ? 16.144 5.471 -27.276 1.00 38.75 183 ALA A O 1
ATOM 1392 N N . ALA A 1 184 ? 13.899 5.233 -27.425 1.00 39.03 184 ALA A N 1
ATOM 1393 C CA . ALA A 1 184 ? 13.809 3.778 -27.429 1.00 39.03 184 ALA A CA 1
ATOM 1394 C C . ALA A 1 184 ? 14.591 3.114 -28.586 1.00 39.03 184 ALA A C 1
ATOM 1396 O O . ALA A 1 184 ? 14.016 2.581 -29.527 1.00 39.03 184 ALA A O 1
ATOM 1397 N N . ALA A 1 185 ? 15.919 3.122 -28.522 1.00 35.31 185 ALA A N 1
ATOM 1398 C CA . ALA A 1 185 ? 16.763 2.198 -29.261 1.00 35.31 185 ALA A CA 1
ATOM 1399 C C . ALA A 1 185 ? 16.744 0.856 -28.524 1.00 35.31 185 ALA A C 1
ATOM 1401 O O . ALA A 1 185 ? 16.770 0.852 -27.299 1.00 35.31 185 ALA A O 1
ATOM 1402 N N . ALA A 1 186 ? 16.669 -0.250 -29.273 1.00 40.97 186 ALA A N 1
ATOM 1403 C CA . ALA A 1 186 ? 16.456 -1.628 -28.818 1.00 40.97 186 ALA A CA 1
ATOM 1404 C C . ALA A 1 186 ? 17.111 -1.967 -27.461 1.00 40.97 186 ALA A C 1
ATOM 1406 O O . ALA A 1 186 ? 18.223 -2.494 -27.383 1.00 40.97 186 ALA A O 1
ATOM 1407 N N . VAL A 1 187 ? 16.380 -1.672 -26.387 1.00 44.09 187 VAL A N 1
ATOM 1408 C CA . VAL A 1 187 ? 16.742 -2.003 -25.016 1.00 44.09 187 VAL A CA 1
ATOM 1409 C C . VAL A 1 187 ? 16.558 -3.506 -24.867 1.00 44.09 187 VAL A C 1
ATOM 1411 O O . VAL A 1 187 ? 15.462 -4.025 -25.073 1.00 44.09 187 VAL A O 1
ATOM 1414 N N . LYS A 1 188 ? 17.629 -4.228 -24.533 1.00 46.44 188 LYS A N 1
ATOM 1415 C CA . LYS A 1 188 ? 17.525 -5.661 -24.242 1.00 46.44 188 LYS A CA 1
ATOM 1416 C C . LYS A 1 188 ? 16.853 -5.839 -22.880 1.00 46.44 188 LYS A C 1
ATOM 1418 O O . LYS A 1 188 ? 17.373 -5.357 -21.877 1.00 46.44 188 LYS A O 1
ATOM 1423 N N . ASN A 1 189 ? 15.727 -6.548 -22.852 1.00 52.75 189 ASN A N 1
ATOM 1424 C CA . ASN A 1 189 ? 15.094 -6.991 -21.613 1.00 52.75 189 ASN A CA 1
ATOM 1425 C C . ASN A 1 189 ? 15.916 -8.144 -21.032 1.00 52.75 189 ASN A C 1
ATOM 1427 O O . ASN A 1 189 ? 15.973 -9.223 -21.618 1.00 52.75 189 ASN A O 1
ATOM 1431 N N . GLN A 1 190 ? 16.575 -7.927 -19.895 1.00 54.84 190 GLN A N 1
ATOM 1432 C CA . GLN A 1 190 ? 17.234 -9.010 -19.171 1.00 54.84 190 GLN A CA 1
ATOM 1433 C C . GLN A 1 190 ? 16.216 -9.646 -18.214 1.00 54.84 190 GLN A C 1
ATOM 1435 O O . GLN A 1 190 ? 16.169 -9.308 -17.037 1.00 54.84 190 GLN A O 1
ATOM 1440 N N . THR A 1 191 ? 15.357 -10.524 -18.742 1.00 51.78 191 THR A N 1
ATOM 1441 C CA . THR A 1 191 ? 14.270 -11.187 -17.986 1.00 51.78 191 THR A CA 1
ATOM 1442 C C . THR A 1 191 ? 14.549 -12.651 -17.641 1.00 51.78 191 THR A C 1
ATOM 1444 O O . THR A 1 191 ? 13.800 -13.235 -16.866 1.00 51.78 191 THR A O 1
ATOM 1447 N N . ASP A 1 192 ? 15.630 -13.240 -18.167 1.00 47.72 192 ASP A N 1
ATOM 1448 C CA . ASP A 1 192 ? 15.742 -14.708 -18.263 1.00 47.72 192 ASP A CA 1
ATOM 1449 C C . ASP A 1 192 ? 16.836 -15.321 -17.370 1.00 47.72 192 ASP A C 1
ATOM 1451 O O . ASP A 1 192 ? 17.107 -16.521 -17.435 1.00 47.72 192 ASP A O 1
ATOM 1455 N N . ALA A 1 193 ? 17.496 -14.520 -16.530 1.00 51.59 193 ALA A N 1
ATOM 1456 C CA . ALA A 1 193 ? 18.442 -15.057 -15.559 1.00 51.59 193 ALA A CA 1
ATOM 1457 C C . ALA A 1 193 ? 17.671 -15.673 -14.370 1.00 51.59 193 ALA A C 1
ATOM 1459 O O . ALA A 1 193 ? 16.771 -15.025 -13.840 1.00 51.59 193 ALA A O 1
ATOM 1460 N N . PRO A 1 194 ? 17.999 -16.905 -13.933 1.00 55.00 194 PRO A N 1
ATOM 1461 C CA . PRO A 1 194 ? 17.282 -17.564 -12.844 1.00 55.00 194 PRO A CA 1
ATOM 1462 C C . PRO A 1 194 ? 17.385 -16.763 -11.536 1.00 55.00 194 PRO A C 1
ATOM 1464 O O . PRO A 1 194 ? 18.478 -16.324 -11.167 1.00 55.00 194 PRO A O 1
ATOM 1467 N N . ASP A 1 195 ? 16.259 -16.643 -10.814 1.00 57.28 195 ASP A N 1
ATOM 1468 C CA . ASP A 1 195 ? 16.094 -15.846 -9.579 1.00 57.28 195 ASP A CA 1
ATOM 1469 C C . ASP A 1 195 ? 17.222 -16.066 -8.539 1.00 57.28 195 ASP A C 1
ATOM 1471 O O . ASP A 1 195 ? 17.572 -15.162 -7.785 1.00 57.28 195 ASP A O 1
ATOM 1475 N N . ALA A 1 196 ? 17.853 -17.248 -8.524 1.00 56.81 196 ALA A N 1
ATOM 1476 C CA . ALA A 1 196 ? 18.881 -17.658 -7.558 1.00 56.81 196 ALA A CA 1
ATOM 1477 C C . ALA A 1 196 ? 20.162 -16.789 -7.523 1.00 56.81 196 ALA A C 1
ATOM 1479 O O . ALA A 1 196 ? 20.944 -16.884 -6.568 1.00 56.81 196 ALA A O 1
ATOM 1480 N N . ASN A 1 197 ? 20.397 -15.962 -8.547 1.00 61.03 197 ASN A N 1
ATOM 1481 C CA . ASN A 1 197 ? 21.610 -15.145 -8.675 1.00 61.03 197 ASN A CA 1
ATOM 1482 C C . ASN A 1 197 ? 21.453 -13.690 -8.196 1.00 61.03 197 ASN A C 1
ATOM 1484 O O . ASN A 1 197 ? 22.459 -12.981 -8.073 1.00 61.03 197 ASN A O 1
ATOM 1488 N N . PHE A 1 198 ? 20.233 -13.250 -7.891 1.00 63.88 198 PHE A N 1
ATOM 1489 C CA . PHE A 1 198 ? 19.933 -11.872 -7.500 1.00 63.88 198 PHE A CA 1
ATOM 1490 C C . PHE A 1 198 ? 19.515 -11.773 -6.030 1.00 63.88 198 PHE A C 1
ATOM 1492 O O . PHE A 1 198 ? 19.107 -12.758 -5.420 1.00 63.88 198 PHE A O 1
ATOM 1499 N N . LYS A 1 199 ? 19.645 -10.583 -5.431 1.00 67.75 199 LYS A N 1
ATOM 1500 C CA . LYS A 1 199 ? 19.258 -10.333 -4.028 1.00 67.75 199 LYS A CA 1
ATOM 1501 C C . LYS A 1 199 ? 17.768 -9.982 -3.838 1.00 67.75 199 LYS A C 1
ATOM 1503 O O . LYS A 1 199 ? 17.410 -9.475 -2.785 1.00 67.75 199 LYS A O 1
ATOM 1508 N N . GLY A 1 200 ? 16.907 -10.265 -4.815 1.00 76.56 200 GLY A N 1
ATOM 1509 C CA . GLY A 1 200 ? 15.528 -9.775 -4.852 1.00 76.56 200 GLY A CA 1
ATOM 1510 C C . GLY A 1 200 ? 14.540 -10.700 -5.550 1.00 76.56 200 GLY A C 1
ATOM 1511 O O . GLY A 1 200 ? 14.835 -11.863 -5.818 1.00 76.56 200 GLY A O 1
ATOM 1512 N N . GLY A 1 201 ? 13.371 -10.154 -5.888 1.00 87.31 201 GLY A N 1
ATOM 1513 C CA . GLY A 1 201 ? 12.365 -10.837 -6.704 1.00 87.31 201 GLY A CA 1
ATOM 1514 C C . GLY A 1 201 ? 11.238 -11.487 -5.905 1.00 87.31 201 GLY A C 1
ATOM 1515 O O . GLY A 1 201 ? 11.063 -11.253 -4.709 1.00 87.31 201 GLY A O 1
ATOM 1516 N N . ARG A 1 202 ? 10.451 -12.317 -6.593 1.00 92.44 202 ARG A N 1
ATOM 1517 C CA . ARG A 1 202 ? 9.218 -12.923 -6.073 1.00 92.44 202 ARG A CA 1
ATOM 1518 C C . ARG A 1 202 ? 9.418 -13.703 -4.775 1.00 92.44 202 ARG A C 1
ATOM 1520 O O . ARG A 1 202 ? 8.613 -13.564 -3.859 1.00 92.44 202 ARG A O 1
ATOM 1527 N N . LEU A 1 203 ? 10.459 -14.536 -4.691 1.00 90.31 203 LEU A N 1
ATOM 1528 C CA . LEU A 1 203 ? 10.685 -15.382 -3.513 1.00 90.31 203 LEU A CA 1
ATOM 1529 C C . LEU A 1 203 ? 10.994 -14.549 -2.264 1.00 90.31 203 LEU A C 1
ATOM 1531 O O . LEU A 1 203 ? 10.401 -14.795 -1.215 1.00 90.31 203 LEU A O 1
ATOM 1535 N N . GLU A 1 204 ? 11.870 -13.550 -2.386 1.00 90.62 204 GLU A N 1
ATOM 1536 C CA . GLU A 1 204 ? 12.237 -12.681 -1.264 1.00 90.62 204 GLU A CA 1
ATOM 1537 C C . GLU A 1 204 ? 11.077 -11.770 -0.853 1.00 90.62 204 GLU A C 1
ATOM 1539 O O . GLU A 1 204 ? 10.824 -11.608 0.339 1.00 90.62 204 GLU A O 1
ATOM 1544 N N . TRP A 1 205 ? 10.317 -11.253 -1.824 1.00 95.25 205 TRP A N 1
ATOM 1545 C CA . TRP A 1 205 ? 9.106 -10.479 -1.558 1.00 95.25 205 TRP A CA 1
ATOM 1546 C C . TRP A 1 205 ? 8.092 -11.290 -0.752 1.00 95.25 205 TRP A C 1
ATOM 1548 O O . TRP A 1 205 ? 7.670 -10.881 0.327 1.00 95.25 205 TRP A O 1
ATOM 1558 N N . MET A 1 206 ? 7.738 -12.486 -1.232 1.00 96.94 206 MET A N 1
ATOM 1559 C CA . MET A 1 206 ? 6.742 -13.335 -0.571 1.00 96.94 206 MET A CA 1
ATOM 1560 C C . MET A 1 206 ? 7.210 -13.853 0.790 1.00 96.94 206 MET A C 1
ATOM 1562 O O . MET A 1 206 ? 6.384 -14.058 1.686 1.00 96.94 206 MET A O 1
ATOM 1566 N N . LYS A 1 207 ? 8.518 -14.062 0.963 1.00 94.50 207 LYS A N 1
ATOM 1567 C CA . LYS A 1 207 ? 9.118 -14.387 2.257 1.00 94.50 207 LYS A CA 1
ATOM 1568 C C . LYS A 1 207 ? 9.009 -13.202 3.217 1.00 94.50 207 LYS A C 1
ATOM 1570 O O . LYS A 1 207 ? 8.436 -13.358 4.289 1.00 94.50 207 LYS A O 1
ATOM 1575 N N . SER A 1 208 ? 9.476 -12.021 2.817 1.00 95.25 208 SER A N 1
ATOM 1576 C CA . SER A 1 208 ? 9.440 -10.802 3.634 1.00 95.25 208 SER A CA 1
ATOM 1577 C C . SER A 1 208 ? 8.013 -10.398 4.014 1.00 95.25 208 SER A C 1
ATOM 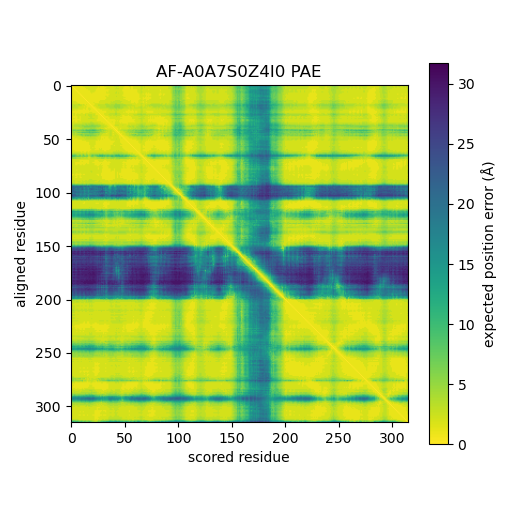1579 O O . SER A 1 208 ? 7.748 -10.055 5.166 1.00 95.25 208 SER A O 1
ATOM 1581 N N . PHE A 1 209 ? 7.059 -10.538 3.092 1.00 98.12 209 PHE A N 1
ATOM 1582 C CA . PHE A 1 209 ? 5.640 -10.334 3.373 1.00 98.12 209 PHE A CA 1
ATOM 1583 C C . PHE A 1 209 ? 5.139 -11.270 4.488 1.00 98.12 209 PHE A C 1
ATOM 1585 O O . PHE A 1 209 ? 4.522 -10.832 5.459 1.00 98.12 209 PHE A O 1
ATOM 1592 N N . ARG A 1 210 ? 5.443 -12.568 4.384 1.00 98.06 210 ARG A N 1
ATOM 1593 C CA . ARG A 1 210 ? 4.998 -13.598 5.337 1.00 98.06 210 ARG A CA 1
ATOM 1594 C C . ARG A 1 210 ? 5.689 -13.507 6.695 1.00 98.06 210 ARG A C 1
ATOM 1596 O O . ARG A 1 210 ? 5.061 -13.789 7.710 1.00 98.06 210 ARG A O 1
ATOM 1603 N N . GLU A 1 211 ? 6.977 -13.187 6.709 1.00 96.81 211 GLU A N 1
ATOM 1604 C CA . GLU A 1 211 ? 7.826 -13.276 7.902 1.00 96.81 211 GLU A CA 1
ATOM 1605 C C . GLU A 1 211 ? 7.978 -11.941 8.638 1.00 96.81 211 GLU A C 1
ATOM 1607 O O . GLU A 1 211 ? 8.294 -11.951 9.825 1.00 96.81 211 GLU A O 1
ATOM 1612 N N . ARG A 1 212 ? 7.719 -10.803 7.979 1.00 96.12 212 ARG A N 1
ATOM 1613 C CA . ARG A 1 212 ? 7.756 -9.477 8.617 1.00 96.12 212 ARG A CA 1
ATOM 1614 C C . ARG A 1 212 ? 6.408 -8.779 8.634 1.00 96.12 212 ARG A C 1
ATOM 1616 O O . ARG A 1 212 ? 5.908 -8.481 9.713 1.00 96.12 212 ARG A O 1
ATOM 1623 N N . LEU A 1 213 ? 5.806 -8.548 7.467 1.00 98.31 213 LEU A N 1
ATOM 1624 C CA . LEU A 1 213 ? 4.591 -7.732 7.370 1.00 98.31 213 LEU A CA 1
ATOM 1625 C C . LEU A 1 213 ? 3.420 -8.372 8.130 1.00 98.31 213 LEU A C 1
ATOM 1627 O O . LEU A 1 213 ? 2.816 -7.743 8.999 1.00 98.31 213 LEU A O 1
ATOM 1631 N N . ILE A 1 214 ? 3.114 -9.639 7.835 1.00 98.62 214 ILE A N 1
ATOM 1632 C CA . ILE A 1 214 ? 1.961 -10.331 8.427 1.00 98.62 214 ILE A CA 1
ATOM 1633 C C . ILE A 1 214 ? 2.075 -10.485 9.956 1.00 98.62 214 ILE A C 1
ATOM 1635 O O . ILE A 1 214 ? 1.084 -10.214 10.638 1.00 98.62 214 ILE A O 1
ATOM 1639 N N . PRO A 1 215 ? 3.225 -10.873 10.543 1.00 98.25 215 PRO A N 1
ATOM 1640 C CA . PRO A 1 215 ? 3.383 -10.904 11.995 1.00 98.25 215 PRO A CA 1
ATOM 1641 C C . PRO A 1 215 ? 3.180 -9.541 12.663 1.00 98.25 215 PRO A C 1
ATOM 1643 O O . PRO A 1 215 ? 2.481 -9.481 13.674 1.00 98.25 215 PRO A O 1
ATOM 1646 N N . SER A 1 216 ? 3.710 -8.454 12.091 1.00 97.75 216 SER A N 1
ATOM 1647 C CA . SER A 1 216 ? 3.506 -7.098 12.622 1.00 97.75 216 SER A CA 1
ATOM 1648 C C . SER A 1 216 ? 2.036 -6.675 12.572 1.00 97.75 216 SER A C 1
ATOM 1650 O O . SER A 1 216 ? 1.500 -6.184 13.564 1.00 97.75 216 SER A O 1
ATOM 1652 N N . LEU A 1 217 ? 1.351 -6.953 11.459 1.00 98.38 217 LEU A N 1
ATOM 1653 C CA . LEU A 1 217 ? -0.081 -6.685 11.311 1.00 98.38 217 LEU A CA 1
ATOM 1654 C C . LEU A 1 217 ? -0.923 -7.477 12.326 1.00 98.38 217 LEU A C 1
ATOM 1656 O O . LEU A 1 217 ? -1.844 -6.930 12.928 1.00 98.38 217 LEU A O 1
ATOM 1660 N N . ARG A 1 218 ? -0.587 -8.753 12.563 1.00 97.94 218 ARG A N 1
ATOM 1661 C CA . ARG A 1 218 ? -1.237 -9.584 13.595 1.00 97.94 218 ARG A CA 1
ATOM 1662 C C . ARG A 1 218 ? -1.009 -9.041 14.999 1.00 97.94 218 ARG A C 1
ATOM 1664 O O . ARG A 1 218 ? -1.946 -9.030 15.789 1.00 97.94 218 ARG A O 1
ATOM 1671 N N . ALA A 1 219 ? 0.212 -8.604 15.303 1.00 96.44 219 ALA A N 1
ATOM 1672 C CA . ALA A 1 219 ? 0.558 -8.060 16.612 1.00 96.44 219 ALA A CA 1
ATOM 1673 C C . ALA A 1 219 ? -0.218 -6.773 16.932 1.00 96.44 219 ALA A C 1
ATOM 1675 O O . ALA A 1 219 ? -0.571 -6.550 18.087 1.00 96.44 219 ALA A O 1
ATOM 1676 N N . PHE A 1 220 ? -0.523 -5.958 15.918 1.00 97.00 220 PHE A N 1
ATOM 1677 C CA . PHE A 1 220 ? -1.351 -4.764 16.080 1.00 97.00 220 PHE A CA 1
ATOM 1678 C C . PHE A 1 220 ? -2.834 -5.082 16.358 1.00 97.00 220 PHE A C 1
ATOM 1680 O O . PHE A 1 220 ? -3.505 -4.342 17.076 1.00 97.00 220 PHE A O 1
ATOM 1687 N N . GLY A 1 221 ? -3.352 -6.191 15.821 1.00 96.88 221 GLY A N 1
ATOM 1688 C CA . GLY A 1 221 ? -4.733 -6.635 16.035 1.00 96.88 221 GLY A CA 1
ATOM 1689 C C . GLY A 1 221 ? -5.798 -5.665 15.492 1.00 96.88 221 GLY A C 1
ATOM 1690 O O . GLY A 1 221 ? -6.611 -5.177 16.286 1.00 96.88 221 GLY A O 1
ATOM 1691 N N . PRO A 1 222 ? -5.792 -5.349 14.182 1.00 97.12 222 PRO A N 1
ATOM 1692 C CA . PRO A 1 222 ? -6.645 -4.319 13.588 1.00 97.12 222 PRO A CA 1
ATOM 1693 C C . PRO A 1 222 ? -8.134 -4.690 13.563 1.00 97.12 222 PRO A C 1
ATOM 1695 O O . PRO A 1 222 ? -8.507 -5.825 13.278 1.00 97.12 222 PRO A O 1
ATOM 1698 N N . GLU A 1 223 ? -8.987 -3.690 13.766 1.00 96.44 223 GLU A N 1
ATOM 1699 C CA . GLU A 1 223 ? -10.448 -3.764 13.588 1.00 96.44 223 GLU A CA 1
ATOM 1700 C C . GLU A 1 223 ? -10.858 -3.351 12.165 1.00 96.44 223 GLU A C 1
ATOM 1702 O O . GLU A 1 223 ? -11.862 -3.813 11.621 1.00 96.44 223 GLU A O 1
ATOM 1707 N N . LEU A 1 224 ? -10.037 -2.526 11.516 1.00 98.19 224 LEU A N 1
ATOM 1708 C CA . LEU A 1 224 ? -10.136 -2.212 10.097 1.00 98.19 224 LEU A CA 1
ATOM 1709 C C . LEU A 1 224 ? -8.746 -2.277 9.469 1.00 98.19 224 LEU A C 1
ATOM 1711 O O . LEU A 1 224 ? -7.787 -1.729 10.008 1.00 98.19 224 LEU A O 1
ATOM 1715 N N . ILE A 1 225 ? -8.651 -2.912 8.306 1.00 98.88 225 ILE A N 1
ATOM 1716 C CA . ILE A 1 225 ? -7.461 -2.887 7.462 1.00 98.88 225 ILE A CA 1
ATOM 1717 C C . ILE A 1 225 ? -7.805 -2.136 6.182 1.00 98.88 225 ILE A C 1
ATOM 1719 O O . ILE A 1 225 ? -8.705 -2.539 5.443 1.00 98.88 225 ILE A O 1
ATOM 1723 N N . ILE A 1 226 ? -7.075 -1.062 5.909 1.00 98.88 226 ILE A N 1
ATOM 1724 C CA . ILE A 1 226 ? -7.068 -0.397 4.615 1.00 98.88 226 ILE A CA 1
ATOM 1725 C C . ILE A 1 226 ? -5.853 -0.881 3.841 1.00 98.88 226 ILE A C 1
ATOM 1727 O O . ILE A 1 226 ? -4.737 -0.845 4.347 1.00 98.88 226 ILE A O 1
ATOM 1731 N N . VAL A 1 227 ? -6.067 -1.357 2.623 1.00 98.94 227 VAL A N 1
ATOM 1732 C CA . VAL A 1 227 ? -4.994 -1.870 1.782 1.00 98.94 227 VAL A CA 1
ATOM 1733 C C . VAL A 1 227 ? -4.729 -0.889 0.647 1.00 98.94 227 VAL A C 1
ATOM 1735 O O . VAL A 1 227 ? -5.614 -0.660 -0.176 1.00 98.94 227 VAL A O 1
ATOM 1738 N N . SER A 1 228 ? -3.521 -0.333 0.596 1.00 98.81 228 SER A N 1
ATOM 1739 C CA . SER A 1 228 ? -2.998 0.378 -0.572 1.00 98.81 228 SER A CA 1
ATOM 1740 C C . SER A 1 228 ? -2.550 -0.669 -1.591 1.00 98.81 228 SER A C 1
ATOM 1742 O O . SER A 1 228 ? -1.529 -1.337 -1.423 1.00 98.81 228 SER A O 1
ATOM 1744 N N . ALA A 1 229 ? -3.397 -0.898 -2.594 1.00 98.81 229 ALA A N 1
ATOM 1745 C CA . ALA A 1 229 ? -3.298 -2.017 -3.518 1.00 98.81 229 ALA A CA 1
ATOM 1746 C C . ALA A 1 229 ? -2.698 -1.599 -4.859 1.00 98.81 229 ALA A C 1
ATOM 1748 O O . ALA A 1 229 ? -3.420 -1.343 -5.829 1.00 98.81 229 ALA A O 1
ATOM 1749 N N . GLY A 1 230 ? -1.368 -1.560 -4.901 1.00 98.69 230 GLY A N 1
ATOM 1750 C CA . GLY A 1 230 ? -0.596 -1.436 -6.129 1.00 98.69 230 GLY A CA 1
ATOM 1751 C C . GLY A 1 230 ? -0.278 -2.790 -6.749 1.00 98.69 230 GLY A C 1
ATOM 1752 O O . GLY A 1 230 ? 0.085 -3.749 -6.070 1.00 98.69 230 GLY A O 1
ATOM 1753 N N . PHE A 1 231 ? -0.421 -2.886 -8.067 1.00 98.69 231 PHE A N 1
ATOM 1754 C CA . PHE A 1 231 ? -0.173 -4.122 -8.819 1.00 98.69 231 PHE A CA 1
ATOM 1755 C C . PHE A 1 231 ? 1.059 -4.032 -9.722 1.00 98.69 231 PHE A C 1
ATOM 1757 O O . PHE A 1 231 ? 1.302 -4.915 -10.542 1.00 98.69 231 PHE A O 1
ATOM 1764 N N . ASP A 1 232 ? 1.848 -2.978 -9.576 1.00 98.00 232 ASP A N 1
ATOM 1765 C CA . ASP A 1 232 ? 3.075 -2.734 -10.326 1.00 98.00 232 ASP A CA 1
ATOM 1766 C C . ASP A 1 232 ? 4.264 -3.578 -9.857 1.00 98.00 232 ASP A C 1
ATOM 1768 O O . ASP A 1 232 ? 5.242 -3.694 -10.582 1.00 98.00 232 ASP A O 1
ATOM 1772 N N . ALA A 1 233 ? 4.167 -4.298 -8.737 1.00 97.56 233 ALA A N 1
ATOM 1773 C CA . ALA A 1 233 ? 5.098 -5.382 -8.399 1.00 97.56 233 ALA A CA 1
ATOM 1774 C C . ALA A 1 233 ? 4.953 -6.616 -9.328 1.00 97.56 233 ALA A C 1
ATOM 1776 O O . ALA A 1 233 ? 5.747 -7.563 -9.262 1.00 97.56 233 ALA A O 1
ATOM 1777 N N . ALA A 1 234 ? 3.942 -6.632 -10.205 1.00 97.31 234 ALA A N 1
ATOM 1778 C CA . ALA A 1 234 ? 3.721 -7.715 -11.151 1.00 97.31 234 ALA A CA 1
ATOM 1779 C C . ALA A 1 234 ? 4.862 -7.844 -12.174 1.00 97.31 234 ALA A C 1
ATOM 1781 O O . ALA A 1 234 ? 5.510 -6.878 -12.583 1.00 97.31 234 ALA A O 1
ATOM 1782 N N . SER A 1 235 ? 5.089 -9.075 -12.628 1.00 94.12 235 SER A N 1
ATOM 1783 C CA . SER A 1 235 ? 6.080 -9.387 -13.653 1.00 94.12 235 SER A CA 1
ATOM 1784 C C . SER A 1 235 ? 5.830 -8.586 -14.935 1.00 94.12 235 SER A C 1
ATOM 1786 O O . SER A 1 235 ? 4.742 -8.633 -15.516 1.00 94.12 235 SER A O 1
ATOM 1788 N N . GLY A 1 236 ? 6.863 -7.858 -15.363 1.00 90.44 236 GLY A N 1
ATOM 1789 C CA . GLY A 1 236 ? 6.879 -7.053 -16.580 1.00 90.44 236 GLY A CA 1
ATOM 1790 C C . GLY A 1 236 ? 6.173 -5.702 -16.474 1.00 90.44 236 GLY A C 1
ATOM 1791 O O . GLY A 1 236 ? 6.130 -4.989 -17.476 1.00 90.44 236 GLY A O 1
ATOM 1792 N N . ASP A 1 237 ? 5.590 -5.348 -15.324 1.00 95.56 237 ASP A N 1
ATOM 1793 C CA . ASP A 1 237 ? 4.931 -4.050 -15.174 1.00 95.56 237 ASP A CA 1
ATOM 1794 C C . ASP A 1 237 ? 5.951 -2.911 -15.279 1.00 95.56 237 ASP A C 1
ATOM 1796 O O . ASP A 1 237 ? 7.015 -2.956 -14.667 1.00 95.56 237 ASP A O 1
ATOM 1800 N N . ILE A 1 238 ? 5.636 -1.877 -16.060 1.00 93.25 238 ILE A N 1
ATOM 1801 C CA . ILE A 1 238 ? 6.547 -0.749 -16.274 1.00 93.25 238 ILE A CA 1
ATOM 1802 C C . ILE A 1 238 ? 6.850 0.034 -14.985 1.00 93.25 238 ILE A C 1
ATOM 1804 O O . ILE A 1 238 ? 7.908 0.658 -14.905 1.00 93.25 238 ILE A O 1
ATOM 1808 N N . GLY A 1 239 ? 5.969 -0.020 -13.981 1.00 93.19 239 GLY A N 1
ATOM 1809 C CA . GLY A 1 239 ? 6.151 0.658 -12.699 1.00 93.19 239 GLY A CA 1
ATOM 1810 C C . GLY A 1 239 ? 7.303 0.109 -11.858 1.00 93.19 239 GLY A C 1
ATOM 1811 O O . GLY A 1 239 ? 7.866 0.849 -11.069 1.00 93.19 239 GLY A O 1
ATOM 1812 N N . ASN A 1 240 ? 7.734 -1.141 -12.055 1.00 93.31 240 ASN A N 1
ATOM 1813 C CA . ASN A 1 240 ? 8.845 -1.719 -11.286 1.00 93.31 240 ASN A CA 1
ATOM 1814 C C . ASN A 1 240 ? 10.154 -1.861 -12.079 1.00 93.31 240 ASN A C 1
ATOM 1816 O O . ASN A 1 240 ? 11.013 -2.665 -11.709 1.00 93.31 240 ASN A O 1
ATOM 1820 N N . ILE A 1 241 ? 10.311 -1.121 -13.181 1.00 88.69 241 ILE A N 1
ATOM 1821 C CA . ILE A 1 241 ? 11.493 -1.208 -14.043 1.00 88.69 241 ILE A CA 1
ATOM 1822 C C . ILE A 1 241 ? 12.539 -0.168 -13.636 1.00 88.69 241 ILE A C 1
ATOM 1824 O O . ILE A 1 241 ? 12.312 1.037 -13.718 1.00 88.69 241 ILE A O 1
ATOM 1828 N N . GLY A 1 242 ? 13.735 -0.645 -13.301 1.00 85.44 242 GLY A N 1
ATOM 1829 C CA . GLY A 1 242 ? 14.933 0.171 -13.168 1.00 85.44 242 GLY A CA 1
ATOM 1830 C C . GLY A 1 242 ? 15.576 0.443 -14.529 1.00 85.44 242 GLY A C 1
ATOM 1831 O O . GLY A 1 242 ? 15.652 -0.447 -15.380 1.00 85.44 242 GLY A O 1
ATOM 1832 N N . VAL A 1 243 ? 16.065 1.666 -14.748 1.00 81.94 243 VAL A N 1
ATOM 1833 C CA . VAL A 1 243 ? 16.773 2.050 -15.982 1.00 81.94 243 VAL A CA 1
ATOM 1834 C C . VAL A 1 243 ? 18.252 2.278 -15.676 1.00 81.94 243 VAL A C 1
ATOM 1836 O O . VAL A 1 243 ? 18.609 3.256 -15.024 1.00 81.94 243 VAL A O 1
ATOM 1839 N N . ASP A 1 244 ? 19.124 1.406 -16.188 1.00 79.25 244 ASP A N 1
ATOM 1840 C CA . ASP A 1 244 ? 20.576 1.625 -16.183 1.00 79.25 244 ASP A CA 1
ATOM 1841 C C . ASP A 1 244 ? 20.938 2.464 -17.415 1.00 79.25 244 ASP A C 1
ATOM 1843 O O . ASP A 1 244 ? 21.145 1.943 -18.516 1.00 79.25 244 ASP A O 1
ATOM 1847 N N . ALA A 1 245 ? 20.998 3.785 -17.233 1.00 73.75 245 ALA A N 1
ATOM 1848 C CA . ALA A 1 245 ? 21.306 4.728 -18.307 1.00 73.75 245 ALA A CA 1
ATOM 1849 C C . ALA A 1 245 ? 22.706 4.514 -18.913 1.00 73.75 245 ALA A C 1
ATOM 1851 O O . ALA A 1 245 ? 22.914 4.807 -20.088 1.00 73.75 245 ALA A O 1
ATOM 1852 N N . LYS A 1 246 ? 23.663 3.969 -18.146 1.00 73.62 246 LYS A N 1
ATOM 1853 C CA . LYS A 1 246 ? 25.035 3.733 -18.625 1.00 73.62 246 LYS A CA 1
ATOM 1854 C C . LYS A 1 246 ? 25.101 2.544 -19.572 1.00 73.62 246 LYS A C 1
ATOM 1856 O O . LYS A 1 246 ? 25.869 2.563 -20.529 1.00 73.62 246 LYS A O 1
ATOM 1861 N N . ARG A 1 247 ? 24.321 1.500 -19.291 1.00 71.50 247 ARG A N 1
ATOM 1862 C CA . ARG A 1 247 ? 24.259 0.286 -20.118 1.00 71.50 247 ARG A CA 1
ATOM 1863 C C . ARG A 1 247 ? 23.125 0.305 -21.140 1.00 71.50 247 ARG A C 1
ATOM 1865 O O . ARG A 1 247 ? 23.089 -0.570 -22.001 1.00 71.50 247 ARG A O 1
ATOM 1872 N N . GLY A 1 248 ? 22.210 1.270 -21.049 1.00 75.88 248 GLY A N 1
ATOM 1873 C CA . GLY A 1 248 ? 21.031 1.350 -21.909 1.00 75.88 248 GLY A CA 1
ATOM 1874 C C . GLY A 1 248 ? 20.091 0.156 -21.727 1.00 75.88 248 GLY A C 1
ATOM 1875 O O . GLY A 1 248 ? 19.481 -0.287 -22.697 1.00 75.88 248 GLY A O 1
ATOM 1876 N N . VAL A 1 249 ? 20.010 -0.401 -20.511 1.00 79.88 249 VAL A N 1
ATOM 1877 C CA . VAL A 1 249 ? 19.178 -1.578 -20.207 1.00 79.88 249 VAL A CA 1
ATOM 1878 C C . VAL A 1 249 ? 18.070 -1.259 -19.211 1.00 79.88 249 VAL A C 1
ATOM 1880 O O . VAL A 1 249 ? 18.243 -0.462 -18.288 1.00 79.88 249 VAL A O 1
ATOM 1883 N N . ARG A 1 250 ? 16.922 -1.908 -19.410 1.00 82.50 250 ARG A N 1
ATOM 1884 C CA . ARG A 1 250 ? 15.802 -1.942 -18.469 1.00 82.50 250 ARG A CA 1
ATOM 1885 C C . ARG A 1 250 ? 15.884 -3.235 -17.683 1.00 82.50 250 ARG A C 1
ATOM 1887 O O . ARG A 1 250 ? 16.017 -4.309 -18.271 1.00 82.50 250 ARG A O 1
ATOM 1894 N N . LEU A 1 251 ? 15.806 -3.120 -16.368 1.00 86.06 251 LEU A N 1
ATOM 1895 C CA . LEU A 1 251 ? 15.936 -4.243 -15.460 1.00 86.06 251 LEU A CA 1
ATOM 1896 C C . LEU A 1 251 ? 14.677 -4.340 -14.607 1.00 86.06 251 LEU A C 1
ATOM 1898 O O . LEU A 1 251 ? 14.194 -3.348 -14.073 1.00 86.06 251 LEU A O 1
ATOM 1902 N N . GLN A 1 252 ? 14.139 -5.547 -14.503 1.00 89.44 252 GLN A N 1
ATOM 1903 C CA . GLN A 1 252 ? 12.947 -5.831 -13.715 1.00 89.44 252 GLN A CA 1
ATOM 1904 C C . GLN A 1 252 ? 13.268 -5.752 -12.216 1.00 89.44 252 GLN A C 1
ATOM 1906 O O . GLN A 1 252 ? 1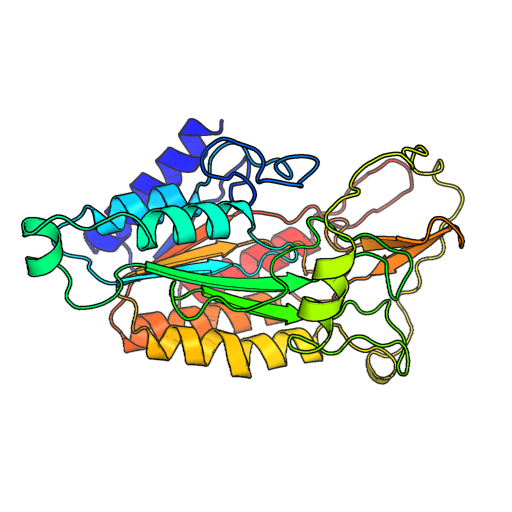4.293 -6.279 -11.786 1.00 89.44 252 GLN A O 1
ATOM 1911 N N . GLY A 1 253 ? 12.392 -5.139 -11.418 1.00 90.56 253 GLY A N 1
ATOM 1912 C CA . GLY A 1 253 ? 12.586 -4.997 -9.971 1.00 90.56 253 GLY A CA 1
ATOM 1913 C C . GLY A 1 253 ? 12.164 -6.240 -9.208 1.00 90.56 253 GLY A C 1
ATOM 1914 O O . GLY A 1 253 ? 12.987 -6.882 -8.560 1.00 90.56 253 GLY A O 1
ATOM 1915 N N . VAL A 1 254 ? 10.893 -6.616 -9.344 1.00 92.75 254 VAL A N 1
ATOM 1916 C CA . VAL A 1 254 ? 10.310 -7.868 -8.838 1.00 92.75 254 VAL A CA 1
ATOM 1917 C C . VAL A 1 254 ? 9.415 -8.497 -9.899 1.00 92.75 254 VAL A C 1
ATOM 1919 O O . VAL A 1 254 ? 9.056 -7.859 -10.881 1.00 92.75 254 VAL A O 1
ATOM 1922 N N . ASN A 1 255 ? 9.092 -9.777 -9.750 1.00 93.50 255 ASN A N 1
ATOM 1923 C CA . ASN A 1 255 ? 8.373 -10.565 -10.751 1.00 93.50 255 ASN A CA 1
ATOM 1924 C C . ASN A 1 255 ? 7.171 -11.310 -10.149 1.00 93.50 255 ASN A C 1
ATOM 1926 O O . ASN A 1 255 ? 7.016 -12.516 -10.364 1.00 93.50 255 ASN A O 1
ATOM 1930 N N . LEU A 1 256 ? 6.318 -10.601 -9.397 1.00 97.19 256 LEU A N 1
ATOM 1931 C CA . LEU A 1 256 ? 5.112 -11.202 -8.822 1.00 97.19 256 LEU A CA 1
ATOM 1932 C C . LEU A 1 256 ? 4.132 -11.658 -9.904 1.00 97.19 256 LEU A C 1
ATOM 1934 O O . LEU A 1 256 ? 4.051 -11.103 -11.003 1.00 97.19 256 LEU A O 1
ATOM 1938 N N . ARG A 1 257 ? 3.372 -12.693 -9.575 1.00 97.75 257 ARG A N 1
ATOM 1939 C CA . ARG A 1 257 ? 2.349 -13.305 -10.421 1.00 97.75 257 ARG A CA 1
ATOM 1940 C C . ARG A 1 257 ? 0.968 -13.075 -9.806 1.00 97.75 257 ARG A C 1
ATOM 1942 O O . ARG A 1 257 ? 0.885 -12.832 -8.602 1.00 97.75 257 ARG A O 1
ATOM 1949 N N . PRO A 1 258 ? -0.125 -13.202 -10.578 1.00 98.56 258 PRO A N 1
ATOM 1950 C CA . PRO A 1 258 ? -1.480 -13.079 -10.041 1.00 98.56 258 PRO A CA 1
ATOM 1951 C C . PRO A 1 258 ? -1.727 -13.915 -8.774 1.00 98.56 258 PRO A C 1
ATOM 1953 O O . PRO A 1 258 ? -2.354 -13.437 -7.832 1.00 98.56 258 PRO A O 1
ATOM 1956 N N . GLU A 1 259 ? -1.172 -15.128 -8.701 1.00 98.50 259 GLU A N 1
ATOM 1957 C CA . GLU A 1 259 ? -1.344 -16.023 -7.550 1.00 98.50 259 GLU A CA 1
ATOM 1958 C C . GLU A 1 259 ? -0.655 -15.498 -6.276 1.00 98.50 259 GLU A C 1
ATOM 1960 O O . GLU A 1 259 ? -1.075 -15.816 -5.162 1.00 98.50 259 GLU A O 1
ATOM 1965 N N . ASP A 1 260 ? 0.385 -14.671 -6.416 1.00 98.62 260 ASP A N 1
ATOM 1966 C CA . ASP A 1 260 ? 1.053 -14.033 -5.280 1.00 98.62 260 ASP A CA 1
ATOM 1967 C C . ASP A 1 260 ? 0.172 -12.942 -4.677 1.00 98.62 260 ASP A C 1
ATOM 1969 O O . ASP A 1 260 ? 0.040 -12.871 -3.458 1.00 98.62 260 ASP A O 1
ATOM 1973 N N . PHE A 1 261 ? -0.501 -12.148 -5.516 1.00 98.81 261 PHE A N 1
ATOM 1974 C CA . PHE A 1 261 ? -1.478 -11.160 -5.060 1.00 98.81 261 PHE A CA 1
ATOM 1975 C C . PHE A 1 261 ? -2.673 -11.829 -4.372 1.00 98.81 261 PHE A C 1
ATOM 1977 O O . PHE A 1 261 ? -3.085 -11.370 -3.306 1.00 98.81 261 PHE A O 1
ATOM 1984 N N . GLU A 1 262 ? -3.179 -12.950 -4.901 1.00 98.75 262 GLU A N 1
ATOM 1985 C CA . GLU A 1 262 ? -4.194 -13.769 -4.213 1.00 98.75 262 GLU A CA 1
ATOM 1986 C C . GLU A 1 262 ? -3.685 -14.223 -2.834 1.00 98.75 262 GLU A C 1
ATOM 1988 O O . GLU A 1 262 ? -4.361 -14.036 -1.821 1.00 98.75 262 GLU A O 1
ATOM 1993 N N . SER A 1 263 ? -2.458 -14.756 -2.769 1.00 98.69 263 SER A N 1
ATOM 1994 C CA . SER A 1 263 ? -1.854 -15.252 -1.529 1.00 98.69 263 SER A CA 1
ATOM 1995 C C . SER A 1 263 ? -1.568 -14.153 -0.501 1.00 98.69 263 SER A C 1
ATOM 1997 O O . SER A 1 263 ? -1.727 -14.398 0.696 1.00 98.69 263 SER A O 1
ATOM 1999 N N . MET A 1 264 ? -1.104 -12.973 -0.918 1.00 98.81 264 MET A N 1
ATOM 2000 C CA . MET A 1 264 ? -0.880 -11.828 -0.026 1.00 98.81 264 MET A CA 1
ATOM 2001 C C . MET A 1 264 ? -2.208 -11.347 0.557 1.00 98.81 264 MET A C 1
ATOM 2003 O O . MET A 1 264 ? -2.344 -11.200 1.770 1.00 98.81 264 MET A O 1
ATOM 2007 N N . THR A 1 265 ? -3.216 -11.202 -0.301 1.00 98.88 265 THR A N 1
ATOM 2008 C CA . THR A 1 265 ? -4.554 -10.747 0.093 1.00 98.88 265 THR A CA 1
ATOM 2009 C C . THR A 1 265 ? -5.217 -11.716 1.054 1.00 98.88 265 THR A C 1
ATOM 2011 O O . THR A 1 265 ? -5.742 -11.287 2.075 1.00 98.88 265 THR A O 1
ATOM 2014 N N . LYS A 1 266 ? -5.133 -13.025 0.783 1.00 98.75 266 LYS A N 1
ATOM 2015 C CA . LYS A 1 266 ? -5.655 -14.050 1.689 1.00 98.75 266 LYS A CA 1
ATOM 2016 C C . LYS A 1 266 ? -5.026 -13.948 3.076 1.00 98.75 266 LYS A C 1
ATOM 2018 O O . LYS A 1 266 ? -5.743 -13.989 4.063 1.00 98.75 266 LYS A O 1
ATOM 2023 N N . GLN A 1 267 ? -3.711 -13.748 3.162 1.00 98.81 267 GLN A N 1
ATOM 2024 C CA . GLN A 1 267 ? -3.048 -13.577 4.456 1.00 98.81 267 GLN A CA 1
ATOM 2025 C C . GLN A 1 267 ? -3.530 -12.319 5.192 1.00 98.81 267 GLN A C 1
ATOM 2027 O O . GLN A 1 267 ? -3.728 -12.390 6.399 1.00 98.81 267 GLN A O 1
ATOM 2032 N N . ILE A 1 268 ? -3.753 -11.197 4.496 1.00 98.81 268 ILE A N 1
ATOM 2033 C CA . ILE A 1 268 ? -4.329 -9.978 5.096 1.00 98.81 268 ILE A CA 1
ATOM 2034 C C . ILE A 1 268 ? -5.752 -10.247 5.610 1.00 98.81 268 ILE A C 1
ATOM 2036 O O . ILE A 1 268 ? -6.072 -9.906 6.748 1.00 98.81 268 ILE A O 1
ATOM 2040 N N . VAL A 1 269 ? -6.590 -10.889 4.793 1.00 98.62 269 VAL A N 1
ATOM 2041 C CA . VAL A 1 269 ? -7.965 -11.265 5.151 1.00 98.62 269 VAL A CA 1
ATOM 2042 C C . VAL A 1 269 ? -7.983 -12.229 6.338 1.00 98.62 269 VAL A C 1
ATOM 2044 O O . VAL A 1 269 ? -8.786 -12.047 7.247 1.00 98.62 269 VAL A O 1
ATOM 2047 N N . ASP A 1 270 ? -7.061 -13.190 6.403 1.00 98.50 270 ASP A N 1
ATOM 2048 C CA . ASP A 1 270 ? -6.919 -14.100 7.542 1.00 98.50 270 ASP A CA 1
ATOM 2049 C C . ASP A 1 270 ? -6.599 -13.335 8.840 1.00 98.50 270 ASP A C 1
ATOM 2051 O O . ASP A 1 270 ? -7.129 -13.678 9.898 1.00 98.50 270 ASP A O 1
ATOM 2055 N N . VAL A 1 271 ? -5.773 -12.277 8.779 1.00 98.56 271 VAL A N 1
ATOM 2056 C CA . VAL A 1 271 ? -5.534 -11.404 9.944 1.00 98.56 271 VAL A CA 1
ATOM 2057 C C . VAL A 1 271 ? -6.800 -10.651 10.335 1.00 98.56 271 VAL A C 1
ATOM 2059 O O . VAL A 1 271 ? -7.173 -10.688 11.505 1.00 98.56 271 VAL A O 1
ATOM 2062 N N . ALA A 1 272 ? -7.490 -10.025 9.377 1.00 98.00 272 ALA A N 1
ATOM 2063 C CA . ALA A 1 272 ? -8.756 -9.349 9.655 1.00 98.00 272 ALA A CA 1
ATOM 2064 C C . ALA A 1 272 ? -9.763 -10.313 10.299 1.00 98.00 272 ALA A C 1
ATOM 2066 O O . ALA A 1 272 ? -10.345 -10.001 11.330 1.00 98.00 272 ALA A O 1
ATOM 2067 N N . ASN A 1 273 ? -9.915 -11.522 9.756 1.00 96.94 273 ASN A N 1
ATOM 2068 C CA . ASN A 1 273 ? -10.827 -12.535 10.278 1.00 96.94 273 ASN A CA 1
ATOM 2069 C C . ASN A 1 273 ? -10.486 -12.948 11.716 1.00 96.94 273 ASN A C 1
ATOM 2071 O O . ASN A 1 273 ? -11.395 -13.068 12.536 1.00 96.94 273 ASN A O 1
ATOM 2075 N N . ALA A 1 274 ? -9.200 -13.110 12.041 1.00 97.06 274 ALA A N 1
ATOM 2076 C CA . ALA A 1 274 ? -8.754 -13.435 13.396 1.00 97.06 274 ALA A CA 1
ATOM 2077 C C . ALA A 1 274 ? -9.044 -12.320 14.420 1.00 97.06 274 ALA A C 1
ATOM 2079 O O . ALA A 1 274 ? -9.127 -12.598 15.615 1.00 97.06 274 ALA A O 1
ATOM 2080 N N . CYS A 1 275 ? -9.218 -11.079 13.961 1.00 94.94 275 CYS A N 1
ATOM 2081 C CA . CYS A 1 275 ? -9.533 -9.914 14.789 1.00 94.94 275 CYS A CA 1
ATOM 2082 C C . CYS A 1 275 ? -11.018 -9.504 14.735 1.00 94.94 275 CYS A C 1
ATOM 2084 O O . CYS A 1 275 ? -11.369 -8.460 15.276 1.00 94.94 275 CYS A O 1
ATOM 2086 N N . ASP A 1 276 ? -11.873 -10.276 14.046 1.00 91.94 276 ASP A N 1
ATOM 2087 C CA . ASP A 1 276 ? -13.211 -9.850 13.584 1.00 91.94 276 ASP A CA 1
ATOM 2088 C C . ASP A 1 276 ? -13.215 -8.467 12.897 1.00 91.94 276 ASP A C 1
ATOM 2090 O O . ASP A 1 276 ? -14.196 -7.724 12.896 1.00 91.94 276 ASP A O 1
ATOM 2094 N N . GLY A 1 277 ? -12.094 -8.127 12.270 1.00 91.88 277 GLY A N 1
ATOM 2095 C CA . GLY A 1 277 ? -11.909 -6.902 11.524 1.00 91.88 277 GLY A CA 1
ATOM 2096 C C . GLY A 1 277 ? -12.582 -6.929 10.154 1.00 91.88 277 GLY A C 1
ATOM 2097 O O . GLY A 1 277 ? -13.210 -7.909 9.726 1.00 91.88 277 GLY A O 1
ATOM 2098 N N . ARG A 1 278 ? -12.458 -5.810 9.447 1.00 96.44 278 ARG A N 1
ATOM 2099 C CA . ARG A 1 278 ? -12.959 -5.613 8.080 1.00 96.44 278 ARG A CA 1
ATOM 2100 C C . ARG A 1 278 ? -11.840 -5.130 7.163 1.00 96.44 278 ARG A C 1
ATOM 2102 O O . ARG A 1 278 ? -10.809 -4.662 7.642 1.00 96.44 278 ARG A O 1
ATOM 2109 N N . VAL A 1 279 ? -12.036 -5.240 5.848 1.00 98.69 279 VAL A N 1
ATOM 2110 C CA . VAL A 1 279 ? -11.009 -4.869 4.859 1.00 98.69 279 VAL A CA 1
ATOM 2111 C C . VAL A 1 279 ? -11.568 -3.906 3.816 1.00 98.69 279 VAL A C 1
ATOM 2113 O O . VAL A 1 279 ? -12.547 -4.216 3.143 1.00 98.69 279 VAL A O 1
ATOM 2116 N N . VAL A 1 280 ? -10.919 -2.761 3.626 1.00 98.81 280 VAL A N 1
ATOM 2117 C CA . VAL A 1 280 ? -11.148 -1.878 2.474 1.00 98.81 280 VAL A CA 1
ATOM 2118 C C . VAL A 1 280 ? -9.867 -1.838 1.662 1.00 98.81 280 VAL A C 1
ATOM 2120 O O . VAL A 1 280 ? -8.837 -1.404 2.150 1.00 98.81 280 VAL A O 1
ATOM 2123 N N . SER A 1 281 ? -9.910 -2.285 0.419 1.00 98.88 281 SER A N 1
ATOM 2124 C CA . SER A 1 281 ? -8.775 -2.201 -0.495 1.00 98.88 281 SER A CA 1
ATOM 2125 C C . SER A 1 281 ? -8.980 -1.064 -1.486 1.00 98.88 281 SER A C 1
ATOM 2127 O O . SER A 1 281 ? -10.090 -0.858 -1.982 1.00 98.88 281 SER A O 1
ATOM 2129 N N . VAL A 1 282 ? -7.920 -0.316 -1.769 1.00 98.88 282 VAL A N 1
ATOM 2130 C CA . VAL A 1 282 ? -7.933 0.883 -2.603 1.00 98.88 282 VAL A CA 1
ATOM 2131 C C . VAL A 1 282 ? -6.865 0.733 -3.675 1.00 98.88 282 VAL A C 1
ATOM 2133 O O . VAL A 1 282 ? -5.699 0.531 -3.359 1.00 98.88 282 VAL A O 1
ATOM 2136 N N . LEU A 1 283 ? -7.262 0.815 -4.945 1.00 98.81 283 LEU A N 1
ATOM 2137 C CA . LEU A 1 283 ? -6.329 0.725 -6.068 1.00 98.81 283 LEU A CA 1
ATOM 2138 C C . LEU A 1 283 ? -5.306 1.879 -6.044 1.00 98.81 283 LEU A C 1
ATOM 2140 O O . LEU A 1 283 ? -5.701 3.044 -5.980 1.00 98.81 283 LEU A O 1
ATOM 2144 N N . GLU A 1 284 ? -4.023 1.532 -6.169 1.00 98.75 284 GLU A N 1
ATOM 2145 C CA . GLU A 1 284 ? -2.884 2.454 -6.306 1.00 98.75 284 GLU A CA 1
ATOM 2146 C C . GLU A 1 284 ? -2.232 2.301 -7.701 1.00 98.75 284 GLU A C 1
ATOM 2148 O O . GLU A 1 284 ? -2.855 2.658 -8.711 1.00 98.75 284 GLU A O 1
ATOM 2153 N N . GLY A 1 285 ? -0.998 1.784 -7.779 1.00 97.44 285 GLY A N 1
ATOM 2154 C CA . GLY A 1 285 ? -0.254 1.521 -9.009 1.00 97.44 285 GLY A CA 1
ATOM 2155 C C . GLY A 1 285 ? -0.669 0.253 -9.769 1.00 97.44 285 GLY A C 1
ATOM 2156 O O . GLY A 1 285 ? -1.571 -0.501 -9.390 1.00 97.44 285 GLY A O 1
ATOM 2157 N N . GLY A 1 286 ? 0.012 0.010 -10.889 1.00 97.25 286 GLY A N 1
ATOM 2158 C CA . GLY A 1 286 ? -0.295 -1.055 -11.850 1.00 97.25 286 GLY A CA 1
ATOM 2159 C C . GLY A 1 286 ? -0.577 -0.476 -13.233 1.00 97.25 286 GLY A C 1
ATOM 2160 O O . GLY A 1 286 ? -1.660 0.042 -13.522 1.00 97.25 286 GLY A O 1
ATOM 2161 N N . TYR A 1 287 ? 0.421 -0.542 -14.106 1.00 95.00 287 TYR A N 1
ATOM 2162 C CA . TYR A 1 287 ? 0.445 0.223 -15.354 1.00 95.00 287 TYR A CA 1
ATOM 2163 C C . TYR A 1 287 ? 0.368 -0.685 -16.586 1.00 95.00 287 TYR A C 1
ATOM 2165 O O . TYR A 1 287 ? -0.138 -0.276 -17.639 1.00 95.00 287 TYR A O 1
ATOM 2173 N N . GLY A 1 288 ? 0.781 -1.941 -16.435 1.00 93.75 288 GLY A N 1
ATOM 2174 C CA . GLY A 1 288 ? 0.869 -2.936 -17.490 1.00 93.75 288 GLY A CA 1
ATOM 2175 C C . GLY A 1 288 ? 2.270 -3.057 -18.082 1.00 93.75 288 GLY A C 1
ATOM 2176 O O . GLY A 1 288 ? 3.221 -2.392 -17.681 1.00 93.75 288 GLY A O 1
ATOM 2177 N N . VAL A 1 289 ? 2.379 -3.940 -19.068 1.00 91.62 289 VAL A N 1
ATOM 2178 C CA . VAL A 1 289 ? 3.640 -4.327 -19.708 1.00 91.62 289 VAL A CA 1
ATOM 2179 C C . VAL A 1 289 ? 3.816 -3.558 -21.012 1.00 91.62 289 VAL A C 1
ATOM 2181 O O . VAL A 1 289 ? 2.871 -3.459 -21.797 1.00 91.62 289 VAL A O 1
ATOM 2184 N N . LEU A 1 290 ? 5.018 -3.049 -21.282 1.00 86.69 290 LEU A N 1
ATOM 2185 C CA . LEU A 1 290 ? 5.342 -2.460 -22.585 1.00 86.69 290 LEU A CA 1
ATOM 2186 C C . LEU A 1 290 ? 5.236 -3.512 -23.695 1.00 86.69 290 LEU A C 1
ATOM 2188 O O . LEU A 1 290 ? 5.884 -4.555 -23.632 1.00 86.69 290 LEU A O 1
ATOM 2192 N N . LYS A 1 291 ? 4.427 -3.227 -24.719 1.00 85.25 291 LYS A N 1
ATOM 2193 C CA . LYS A 1 291 ? 4.316 -4.055 -25.929 1.00 85.25 291 LYS A CA 1
ATOM 2194 C C . LYS A 1 291 ? 5.316 -3.653 -27.003 1.00 85.25 291 LYS A C 1
ATOM 2196 O O . LYS A 1 291 ? 5.756 -4.499 -27.774 1.00 85.25 291 LYS A O 1
ATOM 2201 N N . ASP A 1 292 ? 5.652 -2.373 -27.053 1.00 78.25 292 ASP A N 1
ATOM 2202 C CA . ASP A 1 292 ? 6.531 -1.785 -28.051 1.00 78.25 292 ASP A CA 1
ATOM 2203 C C . ASP A 1 292 ? 7.222 -0.524 -27.505 1.00 78.25 292 ASP A C 1
ATOM 2205 O O . ASP A 1 292 ? 7.075 -0.143 -26.339 1.00 78.25 292 ASP A O 1
ATOM 2209 N N . ALA A 1 293 ? 8.018 0.101 -28.370 1.00 71.94 293 ALA A N 1
ATOM 2210 C CA . ALA A 1 293 ? 8.765 1.320 -28.092 1.00 71.94 293 ALA A CA 1
ATOM 2211 C C . ALA A 1 293 ? 7.883 2.581 -27.969 1.00 71.94 293 ALA A C 1
ATOM 2213 O O . ALA A 1 293 ? 8.370 3.604 -27.491 1.00 71.94 293 ALA A O 1
ATOM 2214 N N . GLU A 1 294 ? 6.606 2.525 -28.362 1.00 71.44 294 GLU A N 1
ATOM 2215 C CA . GLU A 1 294 ? 5.690 3.675 -28.439 1.00 71.44 294 GLU A CA 1
ATOM 2216 C C . GLU A 1 294 ? 4.791 3.810 -27.196 1.00 71.44 294 GLU A C 1
ATOM 2218 O O . GLU A 1 294 ? 3.753 4.467 -27.234 1.00 71.44 294 GLU A O 1
ATOM 2223 N N . LEU A 1 295 ? 5.192 3.216 -26.064 1.00 74.56 295 LEU A N 1
ATOM 2224 C CA . LEU A 1 295 ? 4.431 3.203 -24.805 1.00 74.56 295 LEU A CA 1
ATOM 2225 C C . LEU A 1 295 ? 3.042 2.544 -24.920 1.00 74.56 295 LEU A C 1
ATOM 2227 O O . LEU A 1 295 ? 2.158 2.809 -24.099 1.00 74.56 295 LEU A O 1
ATOM 2231 N N . ASN A 1 296 ? 2.832 1.633 -25.876 1.00 85.12 296 ASN A N 1
ATOM 2232 C CA . ASN A 1 296 ? 1.620 0.821 -25.880 1.00 85.12 296 ASN A CA 1
ATOM 2233 C C . ASN A 1 296 ? 1.682 -0.219 -24.754 1.00 85.12 296 ASN A C 1
ATOM 2235 O O . ASN A 1 296 ? 2.576 -1.065 -24.703 1.00 85.12 296 ASN A O 1
ATOM 2239 N N . LEU A 1 297 ? 0.707 -0.168 -23.842 1.00 90.44 297 LEU A N 1
ATOM 2240 C CA . LEU A 1 297 ? 0.691 -0.997 -22.634 1.00 90.44 297 LEU A CA 1
ATOM 2241 C C . LEU A 1 297 ? -0.306 -2.156 -22.744 1.00 90.44 297 LEU A C 1
ATOM 2243 O O . LEU A 1 297 ? -1.508 -1.966 -22.955 1.00 90.44 297 LEU A O 1
ATOM 2247 N N . GLY A 1 298 ? 0.189 -3.375 -22.545 1.00 93.69 298 GLY A N 1
ATOM 2248 C CA . GLY A 1 298 ? -0.611 -4.567 -22.302 1.00 93.69 298 GLY A CA 1
ATOM 2249 C C . GLY A 1 298 ? -1.050 -4.648 -20.847 1.00 93.69 298 GLY A C 1
ATOM 2250 O O . GLY A 1 298 ? -0.220 -4.772 -19.954 1.00 93.69 298 GLY A O 1
ATOM 2251 N N . ARG A 1 299 ? -2.363 -4.616 -20.608 1.00 95.56 299 ARG A N 1
ATOM 2252 C CA . ARG A 1 299 ? -2.948 -4.600 -19.254 1.00 95.56 299 ARG A CA 1
ATOM 2253 C C . ARG A 1 299 ? -3.575 -5.924 -18.827 1.00 95.56 299 ARG A C 1
ATOM 2255 O O . ARG A 1 299 ? -4.186 -5.987 -17.771 1.00 95.56 299 ARG A O 1
ATOM 2262 N N . GLU A 1 300 ? -3.394 -6.980 -19.616 1.00 96.81 300 GLU A N 1
ATOM 2263 C CA . GLU A 1 300 ? -3.929 -8.312 -19.309 1.00 96.81 300 GLU A CA 1
ATOM 2264 C C . GLU A 1 300 ? -3.369 -8.850 -17.986 1.00 96.81 300 GLU A C 1
ATOM 2266 O O . GLU A 1 300 ? -4.119 -9.298 -17.124 1.00 96.81 300 GLU A O 1
ATOM 2271 N N . ASN A 1 301 ? -2.050 -8.743 -17.780 1.00 95.69 301 ASN A N 1
ATOM 2272 C CA . ASN A 1 301 ? -1.433 -9.194 -16.532 1.00 95.69 301 ASN A CA 1
ATOM 2273 C C . ASN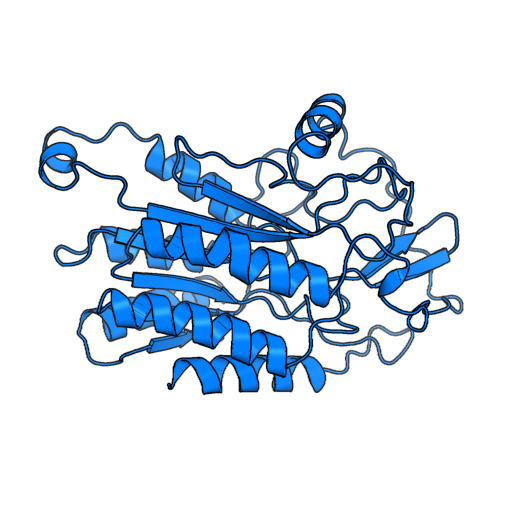 A 1 301 ? -1.913 -8.367 -15.328 1.00 95.69 301 ASN A C 1
ATOM 2275 O O . ASN A 1 301 ? -2.276 -8.936 -14.303 1.00 95.69 301 ASN A O 1
ATOM 2279 N N . PHE A 1 302 ? -1.995 -7.040 -15.480 1.00 97.56 302 PHE A N 1
ATOM 2280 C CA . PHE A 1 302 ? -2.555 -6.144 -14.465 1.00 97.56 302 PHE A CA 1
ATOM 2281 C C . PHE A 1 302 ? -3.992 -6.546 -14.092 1.00 97.56 302 PHE A C 1
ATOM 2283 O O . PHE A 1 302 ? -4.286 -6.758 -12.918 1.00 97.56 302 PHE A O 1
ATOM 2290 N N . ALA A 1 303 ? -4.864 -6.754 -15.083 1.00 98.25 303 ALA A N 1
ATOM 2291 C CA . ALA A 1 303 ? -6.245 -7.176 -14.861 1.00 98.25 303 ALA A CA 1
ATOM 2292 C C . ALA A 1 303 ? -6.334 -8.527 -14.131 1.00 98.25 303 ALA A C 1
ATOM 2294 O O . ALA A 1 303 ? -7.129 -8.667 -13.202 1.00 98.25 303 ALA A O 1
ATOM 2295 N N . ARG A 1 304 ? -5.485 -9.501 -14.488 1.00 98.56 304 ARG A N 1
ATOM 2296 C CA . ARG A 1 304 ? -5.409 -10.797 -13.793 1.00 98.56 304 ARG A CA 1
ATOM 2297 C C . ARG A 1 304 ? -4.949 -10.658 -12.341 1.00 98.56 304 ARG A C 1
ATOM 2299 O O . ARG A 1 304 ? -5.489 -11.348 -11.482 1.00 98.56 304 ARG A O 1
ATOM 2306 N N . CYS A 1 305 ? -3.999 -9.768 -12.052 1.00 98.69 305 CYS A N 1
ATOM 2307 C CA . CYS A 1 305 ? -3.556 -9.497 -10.680 1.00 98.69 305 CYS A CA 1
ATOM 2308 C C . CYS A 1 305 ? -4.676 -8.856 -9.843 1.00 98.69 305 CYS A C 1
ATOM 2310 O O . CYS A 1 305 ? -4.949 -9.317 -8.734 1.00 98.69 305 CYS A O 1
ATOM 2312 N N . VAL A 1 306 ? -5.391 -7.872 -10.405 1.00 98.69 306 VAL A N 1
ATOM 2313 C CA . VAL A 1 306 ? -6.569 -7.258 -9.765 1.00 98.69 306 VAL A CA 1
ATOM 2314 C C . VAL A 1 306 ? -7.655 -8.305 -9.513 1.00 98.69 306 VAL A C 1
ATOM 2316 O O . VAL A 1 306 ? -8.190 -8.385 -8.410 1.00 98.69 306 VAL A O 1
ATOM 2319 N N . GLN A 1 307 ? -7.962 -9.149 -10.502 1.00 98.62 307 GLN A N 1
ATOM 2320 C CA . GLN A 1 307 ? -8.955 -10.216 -10.364 1.00 98.62 307 GLN A CA 1
ATOM 2321 C C . GLN A 1 307 ? -8.588 -11.193 -9.239 1.00 98.62 307 GLN A C 1
ATOM 2323 O O . GLN A 1 307 ? -9.452 -11.565 -8.446 1.00 98.62 307 GLN A O 1
ATOM 2328 N N . ALA A 1 308 ? -7.319 -11.595 -9.157 1.00 98.75 308 ALA A N 1
ATOM 2329 C CA . ALA A 1 308 ? -6.819 -12.506 -8.133 1.00 98.75 308 ALA A CA 1
ATOM 2330 C C . ALA A 1 308 ? -6.929 -11.902 -6.718 1.00 98.75 308 ALA A C 1
ATOM 2332 O O . ALA A 1 308 ? -7.391 -12.568 -5.791 1.00 98.75 308 ALA A O 1
ATOM 2333 N N . HIS A 1 309 ? -6.599 -10.616 -6.570 1.00 98.75 309 HIS A N 1
ATOM 2334 C CA . HIS A 1 309 ? -6.783 -9.863 -5.328 1.00 98.75 309 HIS A CA 1
ATOM 2335 C C . HIS A 1 309 ? -8.261 -9.746 -4.928 1.00 98.75 309 HIS A C 1
ATOM 2337 O O . HIS A 1 309 ? -8.631 -10.113 -3.814 1.00 98.75 309 HIS A O 1
ATOM 2343 N N . VAL A 1 310 ? -9.138 -9.314 -5.841 1.00 98.44 310 VAL A N 1
ATOM 2344 C CA . VAL A 1 310 ? -10.578 -9.171 -5.560 1.00 98.44 310 VAL A CA 1
ATOM 2345 C C . VAL A 1 310 ? -11.215 -10.515 -5.202 1.00 98.44 310 VAL A C 1
ATOM 2347 O O . VAL A 1 310 ? -12.012 -10.582 -4.272 1.00 98.44 310 VAL A O 1
ATOM 2350 N N . LYS A 1 311 ? -10.824 -11.605 -5.875 1.00 98.06 311 LYS A N 1
ATOM 2351 C CA . LYS A 1 311 ? -11.274 -12.963 -5.536 1.00 98.06 311 LYS A CA 1
ATOM 2352 C C . LYS A 1 311 ? -10.924 -13.334 -4.090 1.00 98.06 311 LYS A C 1
ATOM 2354 O O . LYS A 1 311 ? -11.769 -13.894 -3.398 1.00 98.06 311 LYS A O 1
ATOM 2359 N N . ALA A 1 312 ? -9.709 -13.026 -3.636 1.00 98.31 312 ALA A N 1
ATOM 2360 C CA . ALA A 1 312 ? -9.284 -13.295 -2.263 1.00 98.31 312 ALA A CA 1
ATOM 2361 C C . ALA A 1 312 ? -9.978 -12.400 -1.224 1.00 98.31 312 ALA A C 1
ATOM 2363 O O . ALA A 1 312 ? -10.224 -12.864 -0.117 1.00 98.31 312 ALA A O 1
ATOM 2364 N N . LEU A 1 313 ? -10.344 -11.156 -1.565 1.00 96.69 313 LEU A N 1
ATOM 2365 C CA . LEU A 1 313 ? -11.120 -10.280 -0.671 1.00 96.69 313 LEU A CA 1
ATOM 2366 C C . LEU A 1 313 ? -12.520 -10.819 -0.347 1.00 96.69 313 LEU A C 1
ATOM 2368 O O . LEU A 1 313 ? -13.124 -10.382 0.633 1.00 96.69 313 LEU A O 1
ATOM 2372 N N . CYS A 1 314 ? -13.055 -11.711 -1.183 1.00 91.00 314 CYS A N 1
ATOM 2373 C CA . CYS A 1 314 ? -14.367 -12.327 -0.998 1.00 91.00 314 CYS A CA 1
ATOM 2374 C C . CYS A 1 314 ? -14.344 -13.616 -0.158 1.00 91.00 314 CYS A C 1
ATOM 2376 O O . CYS A 1 314 ? -15.412 -14.200 0.034 1.00 91.00 314 CYS A O 1
ATOM 2378 N N . MET A 1 315 ? -13.168 -14.086 0.276 1.00 83.38 315 MET A N 1
ATOM 2379 C CA . MET A 1 315 ? -13.011 -15.290 1.109 1.00 83.38 315 MET A CA 1
ATOM 2380 C C . MET A 1 315 ? -13.193 -14.978 2.594 1.00 83.38 315 MET A C 1
ATOM 2382 O O . MET A 1 315 ? -13.731 -15.860 3.295 1.00 83.38 315 MET A O 1
#

Radius of gyration: 19.02 Å; Cα contacts (8 Å, |Δi|>4): 686; chains: 1; bounding box: 51×37×57 Å